Protein AF-A0A8J7YLG9-F1 (afdb_monomer_lite)

Organism: NCBI:txid2823368

Foldseek 3Di:
DPDKFKKWFFDDDDDDDDDDDDDDDPQWDDDCVRLVCVPVDPQEGEATEIWDQALPDPDDAQWDADPNGIHGYEYEYEPNHDPVSSVVCVVRVRTYDYDYHPGGDVVVVVVCCCPPRVTDDMDTPTAQDVQQVCQVVVNDFKDKDKAAPDDDDDPPDRDRHDYDDDDPPDDHFDWDWDDWDQDPNRIIITMIGTDDD

Structure (mmCIF, N/CA/C/O backbone):
data_AF-A0A8J7YLG9-F1
#
_entry.id   AF-A0A8J7YLG9-F1
#
loop_
_atom_site.group_PDB
_atom_site.id
_atom_site.type_symbol
_atom_site.label_atom_id
_atom_site.label_alt_id
_atom_site.label_comp_id
_atom_site.label_asym_id
_atom_site.label_entity_id
_atom_site.label_seq_id
_atom_site.pdbx_PDB_ins_code
_atom_site.Cartn_x
_atom_site.Cartn_y
_atom_site.Cartn_z
_atom_site.occupancy
_atom_site.B_iso_or_equiv
_atom_site.auth_seq_id
_atom_site.auth_comp_id
_atom_site.auth_asym_id
_atom_site.auth_atom_id
_atom_site.pdbx_PDB_model_num
ATOM 1 N N . LEU A 1 1 ? 4.213 -1.683 10.532 1.00 42.88 1 LEU A N 1
ATOM 2 C CA . LEU A 1 1 ? 4.642 -0.452 9.813 1.00 42.88 1 LEU A CA 1
ATOM 3 C C . LEU A 1 1 ? 4.832 0.682 10.820 1.00 42.88 1 LEU A C 1
ATOM 5 O O . LEU A 1 1 ? 4.008 0.831 11.714 1.00 42.88 1 LEU A O 1
ATOM 9 N N . THR A 1 2 ? 5.945 1.417 10.763 1.00 29.28 2 THR A N 1
ATOM 10 C CA . THR A 1 2 ? 6.292 2.475 11.741 1.00 29.28 2 THR A CA 1
ATOM 11 C C . THR A 1 2 ? 6.260 3.888 11.149 1.00 29.28 2 THR A C 1
ATOM 13 O O . THR A 1 2 ? 6.670 4.818 11.842 1.00 29.28 2 THR A O 1
ATOM 16 N N . GLY A 1 3 ? 5.757 4.056 9.923 1.00 34.12 3 GLY A N 1
ATOM 17 C CA . GLY A 1 3 ? 5.569 5.336 9.232 1.00 34.12 3 GLY A CA 1
ATOM 18 C C . GLY A 1 3 ? 4.197 5.419 8.554 1.00 34.12 3 GLY A C 1
ATOM 19 O O . GLY A 1 3 ? 3.504 4.408 8.457 1.00 34.12 3 GLY A O 1
ATOM 20 N N . SER A 1 4 ? 3.819 6.632 8.147 1.00 37.12 4 SER A N 1
ATOM 21 C CA . SER A 1 4 ? 2.582 6.953 7.429 1.00 37.12 4 SER A CA 1
ATOM 22 C C . SER A 1 4 ? 2.773 6.677 5.940 1.00 37.12 4 SER A C 1
ATOM 24 O O . SER A 1 4 ? 3.577 7.352 5.302 1.00 37.12 4 SER A O 1
ATOM 26 N N . GLU A 1 5 ? 2.084 5.678 5.389 1.00 48.56 5 GLU A N 1
ATOM 27 C CA . GLU A 1 5 ? 2.218 5.296 3.977 1.00 48.56 5 GLU A CA 1
ATOM 28 C C . GLU A 1 5 ? 0.848 5.207 3.289 1.00 48.56 5 GLU A C 1
ATOM 30 O O . GLU A 1 5 ? -0.152 4.801 3.890 1.00 48.56 5 GLU A O 1
ATOM 35 N N . THR A 1 6 ? 0.827 5.612 2.019 1.00 51.81 6 THR A N 1
ATOM 36 C CA . THR A 1 6 ? -0.378 5.946 1.250 1.00 51.81 6 THR A CA 1
ATOM 37 C C . THR A 1 6 ? -0.772 4.855 0.249 1.00 51.81 6 THR A C 1
ATOM 39 O O . THR A 1 6 ? 0.048 4.340 -0.514 1.00 51.81 6 THR A O 1
ATOM 42 N N . LEU A 1 7 ? -2.068 4.555 0.195 1.00 52.50 7 LEU A N 1
ATOM 43 C CA . LEU A 1 7 ? -2.746 3.751 -0.822 1.00 52.50 7 LEU A CA 1
ATOM 44 C C . LEU A 1 7 ? -3.801 4.622 -1.511 1.00 52.50 7 LEU A C 1
ATOM 46 O O . LEU A 1 7 ? -4.610 5.270 -0.856 1.00 52.50 7 LEU A O 1
ATOM 50 N N . MET A 1 8 ? -3.848 4.598 -2.837 1.00 51.69 8 MET A N 1
ATOM 51 C CA . MET A 1 8 ? -4.918 5.231 -3.608 1.00 51.69 8 MET A CA 1
ATOM 52 C C . MET A 1 8 ? -5.848 4.147 -4.134 1.00 51.69 8 MET A C 1
ATOM 54 O O . MET A 1 8 ? -5.406 3.228 -4.819 1.00 51.69 8 MET A O 1
ATOM 58 N N . ALA A 1 9 ? -7.138 4.231 -3.833 1.00 47.56 9 ALA A N 1
ATOM 59 C CA . ALA A 1 9 ? -8.109 3.221 -4.237 1.00 47.56 9 ALA A CA 1
ATOM 60 C C . ALA A 1 9 ? -9.136 3.792 -5.217 1.00 47.56 9 ALA A C 1
ATOM 62 O O . ALA A 1 9 ? -9.778 4.807 -4.944 1.00 47.56 9 ALA A O 1
ATOM 63 N N . GLY A 1 10 ? -9.300 3.117 -6.357 1.00 36.16 10 GLY A N 1
ATOM 64 C CA . GLY A 1 10 ? -10.249 3.481 -7.408 1.00 36.16 10 GLY A CA 1
ATOM 65 C C . GLY A 1 10 ? -11.283 2.379 -7.637 1.00 36.16 10 GLY A C 1
ATOM 66 O O . GLY A 1 10 ? -10.988 1.189 -7.522 1.00 36.16 10 GLY A O 1
ATOM 67 N N . SER A 1 11 ? -12.508 2.762 -7.995 1.00 32.16 11 SER A N 1
ATOM 68 C CA . SER A 1 11 ? -13.553 1.806 -8.370 1.00 32.16 11 SER A CA 1
ATOM 69 C C . SER A 1 11 ? -13.410 1.402 -9.841 1.00 32.16 11 SER A C 1
ATOM 71 O O . SER A 1 11 ? -13.605 2.211 -10.748 1.00 32.16 11 SER A O 1
ATOM 73 N N . ARG A 1 12 ? -13.088 0.131 -10.099 1.00 30.58 12 ARG A N 1
ATOM 74 C CA . ARG A 1 12 ? -13.442 -0.565 -11.347 1.00 30.58 12 ARG A CA 1
ATOM 75 C C . ARG A 1 12 ? -14.057 -1.908 -10.982 1.00 30.58 12 ARG A C 1
ATOM 77 O O . ARG A 1 12 ? -13.552 -2.597 -10.103 1.00 30.58 12 ARG A O 1
ATOM 84 N N . ARG A 1 13 ? -15.170 -2.270 -11.620 1.00 28.05 13 ARG A N 1
ATOM 85 C CA . ARG A 1 13 ? -15.805 -3.582 -11.437 1.00 28.05 13 ARG A CA 1
ATOM 86 C C . ARG A 1 13 ? -15.016 -4.635 -12.216 1.00 28.05 13 ARG A C 1
ATOM 88 O O . ARG A 1 13 ? -14.906 -4.531 -13.432 1.00 28.05 13 ARG A O 1
ATOM 95 N N . SER A 1 14 ? -14.508 -5.646 -11.523 1.00 26.62 14 SER A N 1
ATOM 96 C CA . SER A 1 14 ? -14.181 -6.960 -12.085 1.00 26.62 14 SER A CA 1
ATOM 97 C C . SER A 1 14 ? -14.269 -8.007 -10.973 1.00 26.62 14 SER A C 1
ATOM 99 O O . SER A 1 14 ? -14.189 -7.668 -9.795 1.00 26.62 14 SER A O 1
ATOM 101 N N . ALA A 1 15 ? -14.529 -9.253 -11.357 1.00 29.92 15 ALA A N 1
ATOM 102 C CA . ALA A 1 15 ? -14.989 -10.328 -10.489 1.00 29.92 15 ALA A CA 1
ATOM 103 C C . ALA A 1 15 ? -13.857 -11.092 -9.766 1.00 29.92 15 ALA A C 1
ATOM 105 O O . ALA A 1 15 ? -12.757 -11.209 -10.300 1.00 29.92 15 ALA A O 1
ATOM 106 N N . ILE A 1 16 ? -14.250 -11.756 -8.656 1.00 32.06 16 ILE A N 1
ATOM 107 C CA . ILE A 1 16 ? -13.560 -12.835 -7.896 1.00 32.06 16 ILE A CA 1
ATOM 108 C C . ILE A 1 16 ? -12.587 -12.279 -6.822 1.00 32.06 16 ILE A C 1
ATOM 110 O O . ILE A 1 16 ? -11.852 -11.349 -7.102 1.00 32.06 16 ILE A O 1
ATOM 114 N N . ARG A 1 17 ? -12.518 -12.717 -5.549 1.00 30.77 17 ARG A N 1
ATOM 115 C CA . ARG A 1 17 ? -12.689 -14.021 -4.861 1.00 30.77 17 ARG A CA 1
ATOM 116 C C . ARG A 1 17 ? -13.313 -13.782 -3.468 1.00 30.77 17 ARG A C 1
ATOM 118 O O . ARG A 1 17 ? -12.969 -12.811 -2.802 1.00 30.77 17 ARG A O 1
ATOM 125 N N . THR A 1 18 ? -14.203 -14.660 -3.009 1.00 29.48 18 THR A N 1
ATOM 126 C CA . THR A 1 18 ? -14.830 -14.567 -1.676 1.00 29.48 18 THR A CA 1
ATOM 127 C C . THR A 1 18 ? -13.814 -14.892 -0.577 1.00 29.48 18 THR A C 1
ATOM 129 O O . THR A 1 18 ? -13.242 -15.978 -0.583 1.00 29.48 18 THR A O 1
ATOM 132 N N . VAL A 1 19 ? -13.611 -13.969 0.368 1.00 41.31 19 VAL A N 1
ATOM 133 C CA . VAL A 1 19 ? -12.818 -14.190 1.591 1.00 41.31 19 VAL A CA 1
ATOM 134 C C . VAL A 1 19 ? -13.776 -14.425 2.761 1.00 41.31 19 VAL A C 1
ATOM 136 O O . VAL A 1 19 ? -14.769 -13.709 2.909 1.00 41.31 19 VAL A O 1
ATOM 139 N N . GLU A 1 20 ? -13.502 -15.454 3.564 1.00 34.25 20 GLU A N 1
ATOM 140 C CA . GLU A 1 20 ? -14.306 -15.833 4.728 1.00 34.25 20 GLU A CA 1
ATOM 141 C C . GLU A 1 20 ? -14.371 -14.719 5.787 1.00 34.25 20 GLU A C 1
ATOM 143 O O . GLU A 1 20 ? -13.412 -13.985 6.033 1.00 34.25 20 GLU A O 1
ATOM 148 N N . LYS A 1 21 ? -15.539 -14.591 6.430 1.00 34.00 21 LYS A N 1
ATOM 149 C CA . LYS A 1 21 ? -15.809 -13.601 7.481 1.00 34.00 21 LYS A CA 1
ATOM 150 C C . LYS A 1 21 ? -15.045 -13.958 8.756 1.00 34.00 21 LYS A C 1
ATOM 152 O O . LYS A 1 21 ? -15.479 -14.829 9.505 1.00 34.00 21 LYS A O 1
ATOM 157 N N . GLY A 1 22 ? -13.966 -13.241 9.046 1.00 40.97 22 GLY A N 1
ATOM 158 C CA . GLY A 1 22 ? -13.356 -13.274 10.374 1.00 40.97 22 GLY A CA 1
ATOM 159 C C . GLY A 1 22 ? -14.131 -12.449 11.428 1.00 40.97 22 GLY A C 1
ATOM 160 O O . GLY A 1 22 ? -15.130 -11.798 11.097 1.00 40.97 22 GLY A O 1
ATOM 161 N N . PRO A 1 23 ? -13.694 -12.476 12.709 1.00 37.34 23 PRO A N 1
ATOM 162 C CA . PRO A 1 23 ? -14.313 -11.760 13.830 1.00 37.34 23 PRO A CA 1
ATOM 163 C C . PRO A 1 23 ? -14.739 -10.312 13.538 1.00 37.34 23 PRO A C 1
ATOM 165 O O . PRO A 1 23 ? -13.995 -9.517 12.963 1.00 37.34 23 PRO A O 1
ATOM 168 N N . ARG A 1 24 ? -15.934 -9.933 14.008 1.00 40.66 24 ARG A N 1
ATOM 169 C CA . ARG A 1 24 ? -16.417 -8.544 13.980 1.00 40.66 24 ARG A CA 1
ATOM 170 C C . ARG A 1 24 ? -15.565 -7.674 14.911 1.00 40.66 24 ARG A C 1
ATOM 172 O O . ARG A 1 24 ? -15.634 -7.846 16.122 1.00 40.66 24 ARG A O 1
ATOM 179 N N . THR A 1 25 ? -14.842 -6.695 14.368 1.00 46.94 25 THR A N 1
ATOM 180 C CA . THR A 1 25 ? -14.257 -5.598 15.156 1.00 46.94 25 THR A CA 1
ATOM 181 C C . THR A 1 25 ? -15.208 -4.396 15.132 1.00 46.94 25 THR A C 1
ATOM 183 O O . THR A 1 25 ? -15.538 -3.856 14.077 1.00 46.94 25 THR A O 1
ATOM 186 N N . THR A 1 26 ? -15.714 -4.003 16.299 1.00 52.78 26 THR A N 1
ATOM 187 C CA . THR A 1 26 ? -16.771 -2.992 16.517 1.00 52.78 26 THR A CA 1
ATOM 188 C C . THR A 1 26 ? -16.264 -1.537 16.506 1.00 52.78 26 THR A C 1
ATOM 190 O O . THR A 1 26 ? -16.885 -0.661 17.100 1.00 52.78 26 THR A O 1
ATOM 193 N N . GLY A 1 27 ? -15.137 -1.260 15.837 1.00 81.38 27 GLY A N 1
ATOM 194 C CA . GLY A 1 27 ? -14.434 0.029 15.918 1.00 81.38 27 GLY A CA 1
ATOM 195 C C . GLY A 1 27 ? -14.572 0.975 14.719 1.00 81.38 27 GLY A C 1
ATOM 196 O O . GLY A 1 27 ? -14.283 2.158 14.878 1.00 81.38 27 GLY A O 1
ATOM 197 N N . ASP A 1 28 ? -14.990 0.482 13.549 1.00 93.62 28 ASP A N 1
ATOM 198 C CA . ASP A 1 28 ? -14.998 1.255 12.294 1.00 93.62 28 ASP A CA 1
ATOM 199 C C . ASP A 1 28 ? -15.889 2.505 12.372 1.00 93.62 28 ASP A C 1
ATOM 201 O O . ASP A 1 28 ? -16.915 2.518 13.057 1.00 93.62 28 ASP A O 1
ATOM 205 N N . PHE A 1 29 ? -15.532 3.536 11.612 1.00 94.31 29 PHE A N 1
ATOM 206 C CA . PHE A 1 29 ? -16.344 4.735 11.439 1.00 94.31 29 PHE A CA 1
ATOM 207 C C . PHE A 1 29 ? -16.410 5.097 9.959 1.00 94.31 29 PHE A C 1
ATOM 209 O O . PHE A 1 29 ? -15.397 5.387 9.331 1.00 94.31 29 PHE A O 1
ATOM 216 N N . LEU A 1 30 ? -17.613 5.055 9.402 1.00 91.56 30 LEU A N 1
ATOM 217 C CA . LEU A 1 30 ? -17.892 5.303 7.994 1.00 91.56 30 LEU A CA 1
ATOM 218 C C . LEU A 1 30 ? -19.110 6.229 7.936 1.00 91.56 30 LEU A C 1
ATOM 220 O O . LEU A 1 30 ? -20.223 5.736 8.094 1.00 91.56 30 LEU A O 1
ATOM 224 N N . PRO A 1 31 ? -18.922 7.552 7.822 1.00 86.50 31 PRO A N 1
ATOM 225 C CA . PRO A 1 31 ? -20.030 8.487 7.819 1.00 86.50 31 PRO A CA 1
ATOM 226 C C . PRO A 1 31 ? -20.739 8.473 6.455 1.00 86.50 31 PRO A C 1
ATOM 228 O O . PRO A 1 31 ? -20.088 8.543 5.409 1.00 86.50 31 PRO A O 1
ATOM 231 N N . ASP A 1 32 ? -22.070 8.361 6.481 1.00 81.50 32 ASP A N 1
ATOM 232 C CA . ASP A 1 32 ? -22.912 8.117 5.298 1.00 81.50 32 ASP A CA 1
ATOM 233 C C . ASP A 1 32 ? -22.822 9.230 4.240 1.00 81.50 32 ASP A C 1
ATOM 235 O O . ASP A 1 32 ? -22.945 8.959 3.048 1.00 81.50 32 ASP A O 1
ATOM 239 N N . ASP A 1 33 ? -22.550 10.474 4.647 1.00 73.69 33 ASP A N 1
ATOM 240 C CA . ASP A 1 33 ? -22.347 11.610 3.735 1.00 73.69 33 ASP A CA 1
ATOM 241 C C . ASP A 1 33 ? -21.088 11.455 2.864 1.00 73.69 33 ASP A C 1
ATOM 243 O O . ASP A 1 33 ? -21.026 12.007 1.766 1.00 73.69 33 ASP A O 1
ATOM 247 N N . VAL A 1 34 ? -20.101 10.683 3.329 1.00 70.62 34 VAL A N 1
ATOM 248 C CA . VAL A 1 34 ? -18.847 10.410 2.607 1.00 70.62 34 VAL A CA 1
ATOM 249 C C . VAL A 1 34 ? -18.909 9.068 1.878 1.00 70.62 34 VAL A C 1
ATOM 251 O O . VAL A 1 34 ? -18.421 8.951 0.756 1.00 70.62 34 VAL A O 1
ATOM 254 N N . THR A 1 35 ? -19.505 8.041 2.489 1.00 69.62 35 THR A N 1
ATOM 255 C CA . THR A 1 35 ? -19.569 6.685 1.910 1.00 69.62 35 THR A CA 1
ATOM 256 C C . THR A 1 35 ? -20.754 6.466 0.972 1.00 69.62 35 THR A C 1
ATOM 258 O O . THR A 1 35 ? -20.677 5.594 0.108 1.00 69.62 35 THR A O 1
ATOM 261 N N . GLY A 1 36 ? -21.827 7.248 1.103 1.00 58.88 36 GLY A N 1
ATOM 262 C CA . GLY A 1 36 ? -22.994 7.223 0.218 1.00 58.88 36 GLY A CA 1
ATOM 263 C C . GLY A 1 36 ? -22.818 8.041 -1.064 1.00 58.88 36 GLY A C 1
ATOM 264 O O . GLY A 1 36 ? -23.460 7.745 -2.063 1.00 58.88 36 GLY A O 1
ATOM 265 N N . ALA A 1 37 ? -21.885 9.001 -1.089 1.00 54.16 37 ALA A N 1
ATOM 266 C CA . ALA A 1 37 ? -21.581 9.836 -2.261 1.00 54.16 37 ALA A CA 1
ATOM 267 C C . ALA A 1 37 ? -20.807 9.096 -3.377 1.00 54.16 37 ALA A C 1
ATOM 269 O O . ALA A 1 37 ? -20.400 9.694 -4.381 1.00 54.16 37 ALA A O 1
ATOM 270 N N . VAL A 1 38 ? -20.594 7.789 -3.197 1.00 50.97 38 VAL A N 1
ATOM 271 C CA . VAL A 1 38 ? -19.782 6.921 -4.044 1.00 50.97 38 VAL A CA 1
ATOM 272 C C . VAL A 1 38 ? -20.519 6.632 -5.363 1.00 50.97 38 VAL A C 1
ATOM 274 O O . VAL A 1 38 ? -21.1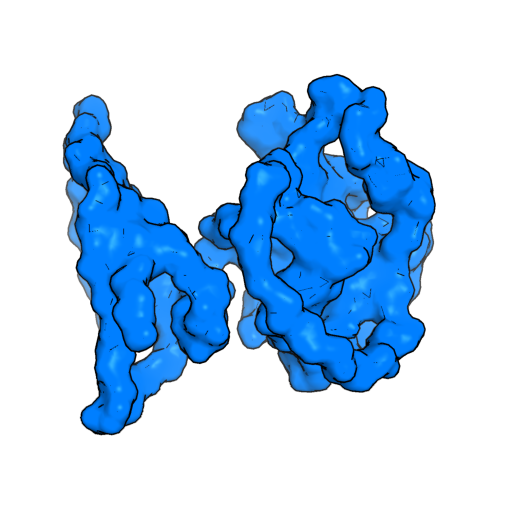18 5.577 -5.550 1.00 50.97 38 VAL A O 1
ATOM 277 N N . GLY A 1 39 ? -20.471 7.582 -6.297 1.00 48.03 39 GLY A N 1
ATOM 278 C CA . GLY A 1 39 ? -20.937 7.440 -7.682 1.00 48.03 39 GLY A CA 1
ATOM 279 C C . GLY A 1 39 ? -21.787 8.603 -8.187 1.00 48.03 39 GLY A C 1
ATOM 280 O O . GLY A 1 39 ? -22.115 8.625 -9.370 1.00 48.03 39 GLY A O 1
ATOM 281 N N . GLU A 1 40 ? -22.125 9.563 -7.321 1.00 44.50 40 GLU A N 1
ATOM 282 C CA . GLU A 1 40 ? -23.063 10.654 -7.635 1.00 44.50 40 GLU A CA 1
ATOM 283 C C . GLU A 1 40 ? -22.378 12.007 -7.901 1.00 44.50 40 GLU A C 1
ATOM 285 O O . GLU A 1 40 ? -22.962 12.879 -8.544 1.00 44.50 40 GLU A O 1
ATOM 290 N N . ARG A 1 41 ? -21.126 12.192 -7.459 1.00 45.81 41 ARG A N 1
ATOM 291 C CA . ARG A 1 41 ? -20.348 13.423 -7.677 1.00 45.81 41 ARG A CA 1
ATOM 292 C C . ARG A 1 41 ? -19.385 13.295 -8.866 1.00 45.81 41 ARG A C 1
ATOM 294 O O . ARG A 1 41 ? -18.616 12.344 -8.958 1.00 45.81 41 ARG A O 1
ATOM 301 N N . VAL A 1 42 ? -19.438 14.256 -9.791 1.00 44.66 42 VAL A N 1
ATOM 302 C CA . VAL A 1 42 ? -18.727 14.245 -11.093 1.00 44.66 42 VAL A CA 1
ATOM 303 C C . VAL A 1 42 ? -17.208 14.476 -10.949 1.00 44.66 42 VAL A C 1
ATOM 305 O O . VAL A 1 42 ? -16.426 14.101 -11.822 1.00 44.66 42 VAL A O 1
ATOM 308 N N . ASP A 1 43 ? -16.781 15.052 -9.830 1.00 51.66 43 ASP A N 1
ATOM 309 C CA . ASP A 1 43 ? -15.403 15.377 -9.436 1.00 51.66 43 ASP A CA 1
ATOM 310 C C . ASP A 1 43 ? -14.751 14.325 -8.514 1.00 51.66 43 ASP A C 1
ATOM 312 O O . ASP A 1 43 ? -13.554 14.391 -8.218 1.00 51.66 43 ASP A O 1
ATOM 316 N N . TRP A 1 44 ? -15.522 13.317 -8.103 1.00 54.75 44 TRP A N 1
ATOM 317 C CA . TRP A 1 44 ? -15.149 12.310 -7.117 1.00 54.75 44 TRP A CA 1
ATOM 318 C C . TRP A 1 44 ? -14.415 11.127 -7.766 1.00 54.75 44 TRP A C 1
ATOM 320 O O . TRP A 1 44 ? -14.963 10.422 -8.618 1.00 54.75 44 TRP A O 1
ATOM 330 N N . LYS A 1 45 ? -13.146 10.900 -7.386 1.00 62.84 45 LYS A N 1
ATOM 331 C CA . LYS A 1 45 ? -12.304 9.872 -8.030 1.00 62.84 45 LYS A CA 1
ATOM 332 C C . LYS A 1 45 ? -12.048 8.609 -7.207 1.00 62.84 45 LYS A C 1
ATOM 334 O O . LYS A 1 45 ? -11.713 7.581 -7.802 1.00 62.84 45 LYS A O 1
ATOM 339 N N . GLY A 1 46 ? -12.189 8.665 -5.883 1.00 77.38 46 GLY A N 1
ATOM 340 C CA . GLY A 1 46 ? -11.963 7.510 -5.015 1.00 77.38 46 GLY A CA 1
ATOM 341 C C . GLY A 1 46 ? -11.450 7.865 -3.623 1.00 77.38 46 GLY A C 1
ATOM 342 O O . GLY A 1 46 ? -11.715 8.945 -3.095 1.00 77.38 46 GLY A O 1
ATOM 343 N N . TRP A 1 47 ? -10.712 6.928 -3.034 1.00 87.56 47 TRP A N 1
ATOM 344 C CA . TRP A 1 47 ? -10.228 7.013 -1.658 1.00 87.56 47 TRP A CA 1
ATOM 345 C C . TRP A 1 47 ? -8.716 7.198 -1.613 1.00 87.56 47 TRP A C 1
ATOM 347 O O . TRP A 1 47 ? -7.984 6.502 -2.320 1.00 87.56 47 TRP A O 1
ATOM 357 N N . HIS A 1 48 ? -8.258 8.082 -0.735 1.00 90.75 48 HIS A N 1
ATOM 358 C CA . HIS A 1 48 ? -6.879 8.127 -0.271 1.00 90.75 48 HIS A CA 1
ATOM 359 C C . HIS A 1 48 ? -6.807 7.361 1.055 1.00 90.75 48 HIS A C 1
ATOM 361 O O . HIS A 1 48 ? -7.066 7.903 2.128 1.00 90.75 48 HIS A O 1
ATOM 367 N N . ALA A 1 49 ? -6.538 6.060 0.970 1.00 92.50 49 ALA A N 1
ATOM 368 C CA . ALA A 1 49 ? -6.438 5.195 2.133 1.00 92.50 49 ALA A CA 1
ATOM 369 C C . ALA A 1 49 ? -5.035 5.285 2.747 1.00 92.50 49 ALA A C 1
ATOM 371 O O . ALA A 1 49 ? -4.042 5.061 2.060 1.00 92.50 49 ALA A O 1
ATOM 372 N N . VAL A 1 50 ? -4.928 5.569 4.041 1.00 93.88 50 VAL A N 1
ATOM 373 C CA . VAL A 1 50 ? -3.630 5.735 4.707 1.00 93.88 50 VAL A CA 1
ATOM 374 C C . VAL A 1 50 ? -3.499 4.799 5.891 1.00 93.88 50 VAL A C 1
ATOM 376 O O . VAL A 1 50 ? -4.371 4.750 6.756 1.00 93.88 50 VAL A O 1
ATOM 379 N N . VAL A 1 51 ? -2.396 4.053 5.935 1.00 95.25 51 VAL A N 1
ATOM 380 C CA . VAL A 1 51 ? -2.105 3.119 7.025 1.00 95.25 51 VAL A CA 1
ATOM 381 C C . VAL A 1 51 ? -1.478 3.881 8.189 1.00 95.25 51 VAL A C 1
ATOM 383 O O . VAL A 1 51 ? -0.331 4.312 8.102 1.00 95.25 51 VAL A O 1
ATOM 386 N N . ASP A 1 52 ? -2.214 4.025 9.293 1.00 94.94 52 ASP A N 1
ATOM 387 C CA . ASP A 1 52 ? -1.759 4.765 10.475 1.00 94.94 52 ASP A CA 1
ATOM 388 C C . ASP A 1 52 ? -2.146 4.051 11.776 1.00 94.94 52 ASP A C 1
ATOM 390 O O . ASP A 1 52 ? -3.030 4.459 12.528 1.00 94.94 52 ASP A O 1
ATOM 394 N N . SER A 1 53 ? -1.436 2.961 12.076 1.00 94.19 53 SER A N 1
ATOM 395 C CA . SER A 1 53 ? -1.668 2.187 13.304 1.00 94.19 53 SER A CA 1
ATOM 396 C C . SER A 1 53 ? -1.420 2.991 14.586 1.00 94.19 53 SER A C 1
ATOM 398 O O . SER A 1 53 ? -1.925 2.619 15.642 1.00 94.19 53 SER A O 1
ATOM 400 N N . LYS A 1 54 ? -0.620 4.064 14.518 1.00 93.94 54 LYS A N 1
ATOM 401 C CA . LYS A 1 54 ? -0.166 4.830 15.690 1.00 93.94 54 LYS A CA 1
ATOM 402 C C . LYS A 1 54 ? -0.868 6.182 15.843 1.00 93.94 54 LYS A C 1
ATOM 404 O O . LYS A 1 54 ? -0.584 6.872 16.817 1.00 93.94 54 LYS A O 1
ATOM 409 N N . GLY A 1 55 ? -1.760 6.543 14.922 1.00 93.25 55 GLY A N 1
ATOM 410 C CA . GLY A 1 55 ? -2.524 7.788 14.954 1.00 93.25 55 GLY A CA 1
ATOM 411 C C . GLY A 1 55 ? -1.649 9.037 14.923 1.00 93.25 55 GLY A C 1
ATOM 412 O O . GLY A 1 55 ? -1.776 9.910 15.781 1.00 93.25 55 GLY A O 1
ATOM 413 N N . ARG A 1 56 ? -0.695 9.086 13.993 1.00 91.94 56 ARG A N 1
ATOM 414 C CA . ARG A 1 56 ? 0.323 10.142 13.910 1.00 91.94 56 ARG A CA 1
ATOM 415 C C . ARG A 1 56 ? -0.013 11.247 12.925 1.00 91.94 56 ARG A C 1
ATOM 417 O O . ARG A 1 56 ? 0.592 12.309 13.020 1.00 91.94 56 ARG A O 1
ATOM 424 N N . ILE A 1 57 ? -0.909 11.005 11.973 1.00 90.06 57 ILE A N 1
ATOM 425 C CA . ILE A 1 57 ? -1.178 11.965 10.900 1.00 90.06 57 ILE A CA 1
ATOM 426 C C . ILE A 1 57 ? -2.164 13.026 11.392 1.00 90.06 57 ILE A C 1
ATOM 428 O O . ILE A 1 57 ? -3.313 12.682 11.687 1.00 90.06 57 ILE A O 1
ATOM 432 N N . PRO A 1 58 ? -1.763 14.307 11.472 1.00 87.69 58 PRO A N 1
ATOM 433 C CA . PRO A 1 58 ? -2.641 15.377 11.917 1.00 87.69 58 PRO A CA 1
ATOM 434 C C . PRO A 1 58 ? -3.556 15.805 10.766 1.00 87.69 58 PRO A C 1
ATOM 436 O O . PRO A 1 58 ? -3.245 16.715 10.009 1.00 87.69 58 PRO A O 1
ATOM 439 N N . TRP A 1 59 ? -4.691 15.130 10.605 1.00 88.19 59 TRP A N 1
ATOM 440 C CA . TRP A 1 59 ? -5.611 15.446 9.516 1.00 88.19 59 TRP A CA 1
ATOM 441 C C . TRP A 1 59 ? -6.279 16.815 9.680 1.00 88.19 59 TRP A C 1
ATOM 443 O O . TRP A 1 59 ? -6.901 17.117 10.709 1.00 88.19 59 TRP A O 1
ATOM 453 N N . GLU A 1 60 ? -6.218 17.624 8.626 1.00 81.25 60 GLU A N 1
ATOM 454 C CA . GLU A 1 60 ? -6.796 18.971 8.597 1.00 81.25 60 GLU A CA 1
ATOM 455 C C . GLU A 1 60 ? -8.049 19.055 7.723 1.00 81.25 60 GLU A C 1
ATOM 457 O O . GLU A 1 60 ? -9.012 19.717 8.113 1.00 81.25 60 GLU A O 1
ATOM 462 N N . THR A 1 61 ? -8.075 18.335 6.599 1.00 80.25 61 THR A N 1
ATOM 463 C CA . THR A 1 61 ? -9.146 18.398 5.598 1.00 80.25 61 THR A CA 1
ATOM 464 C C . THR A 1 61 ? -9.852 17.049 5.420 1.00 80.25 61 THR A C 1
ATOM 466 O O . THR A 1 61 ? -9.316 15.988 5.737 1.00 80.25 61 THR A O 1
ATOM 469 N N . ARG A 1 62 ? -11.093 17.091 4.915 1.00 82.19 62 ARG A N 1
ATOM 470 C CA . ARG A 1 62 ? -11.889 15.903 4.526 1.00 82.19 62 ARG A CA 1
ATOM 471 C C . ARG A 1 62 ? -11.762 15.567 3.038 1.00 82.19 62 ARG A C 1
ATOM 473 O O . ARG A 1 62 ? -12.397 14.634 2.554 1.00 82.19 62 ARG A O 1
ATOM 480 N N . GLU A 1 63 ? -10.974 16.351 2.320 1.00 83.56 63 GLU A N 1
ATOM 481 C CA . GLU A 1 63 ? -10.744 16.238 0.892 1.00 83.56 63 GLU A CA 1
ATOM 482 C C . GLU A 1 63 ? -9.326 16.716 0.596 1.00 83.56 63 GLU A C 1
ATOM 484 O O . GLU A 1 63 ? -8.863 17.718 1.150 1.00 83.56 63 GLU A O 1
ATOM 489 N N . GLU A 1 64 ? -8.640 15.983 -0.266 1.00 82.69 64 GLU A N 1
ATOM 490 C CA . GLU A 1 64 ? -7.304 16.311 -0.739 1.00 82.69 64 GLU A CA 1
ATOM 491 C C . GLU A 1 64 ? -7.295 16.300 -2.262 1.00 82.69 64 GLU A C 1
ATOM 493 O O . GLU A 1 64 ? -7.932 15.459 -2.901 1.00 82.69 64 GLU A O 1
ATOM 498 N N . THR A 1 65 ? -6.564 17.239 -2.859 1.00 83.81 65 THR A N 1
ATOM 499 C CA . THR A 1 65 ? -6.433 17.318 -4.313 1.00 83.81 65 THR A CA 1
ATOM 500 C C . THR A 1 65 ? -5.080 16.777 -4.749 1.00 83.81 65 THR A C 1
ATOM 502 O O . THR A 1 65 ? -4.046 17.383 -4.482 1.00 83.81 65 THR A O 1
ATOM 505 N N . PHE A 1 66 ? -5.094 15.670 -5.491 1.00 79.31 66 PHE A N 1
ATOM 506 C CA . PHE A 1 66 ? -3.908 15.085 -6.119 1.00 79.31 66 PHE A CA 1
ATOM 507 C C . PHE A 1 66 ? -4.121 14.990 -7.628 1.00 79.31 66 PHE A C 1
ATOM 509 O O . PHE A 1 66 ? -5.171 14.536 -8.090 1.00 79.31 66 PHE A O 1
ATOM 516 N N . TRP A 1 67 ? -3.126 15.424 -8.408 1.00 80.19 67 TRP A N 1
ATOM 517 C CA . TRP A 1 67 ? -3.176 15.450 -9.881 1.00 80.19 67 TRP A CA 1
ATOM 518 C C . TRP A 1 67 ? -4.446 16.126 -10.434 1.00 80.19 67 TRP A C 1
ATOM 520 O O . TRP A 1 67 ? -5.061 15.641 -11.385 1.00 80.19 67 TRP A O 1
ATOM 530 N N . GLY A 1 68 ? -4.866 17.221 -9.790 1.00 81.25 68 GLY A N 1
ATOM 531 C CA . GLY A 1 68 ? -6.053 17.993 -10.167 1.00 81.25 68 GLY A CA 1
ATOM 532 C C . GLY A 1 68 ? -7.386 17.290 -9.898 1.00 81.25 68 GLY A C 1
ATOM 533 O O . GLY A 1 68 ? -8.371 17.603 -10.562 1.00 81.25 68 GLY A O 1
ATOM 534 N N . LYS A 1 69 ? -7.424 16.303 -8.993 1.00 79.25 69 LYS A N 1
ATOM 535 C CA . LYS A 1 69 ? -8.636 15.536 -8.664 1.00 79.25 69 LYS A CA 1
ATOM 536 C C . LYS A 1 69 ? -8.815 15.404 -7.161 1.00 79.25 69 LYS A C 1
ATOM 538 O O . LYS A 1 69 ? -7.824 15.231 -6.456 1.00 79.25 69 LYS A O 1
ATOM 543 N N . ALA A 1 70 ? -10.066 15.447 -6.715 1.00 83.25 70 ALA A N 1
ATOM 544 C CA . ALA A 1 70 ? -10.448 15.313 -5.317 1.00 83.25 70 ALA A CA 1
ATOM 545 C C . ALA A 1 70 ? -10.445 13.844 -4.860 1.00 83.25 70 ALA A C 1
ATOM 547 O O . ALA A 1 70 ? -10.929 12.945 -5.562 1.00 83.25 70 ALA A O 1
ATOM 548 N N . TRP A 1 71 ? -9.909 13.616 -3.664 1.00 85.56 71 TRP A N 1
ATOM 549 C CA . TRP A 1 71 ? -9.832 12.325 -2.986 1.00 85.56 71 TRP A CA 1
ATOM 550 C C . TRP A 1 71 ? -10.265 12.476 -1.534 1.00 85.56 71 TRP A C 1
ATOM 552 O O . TRP A 1 71 ? -9.899 13.448 -0.874 1.00 85.56 71 TRP A O 1
ATOM 562 N N . HIS A 1 72 ? -11.002 11.493 -1.018 1.00 87.50 72 HIS A N 1
ATOM 563 C CA . HIS A 1 72 ? -11.367 11.470 0.396 1.00 87.50 72 HIS A CA 1
ATOM 564 C C . HIS A 1 72 ? -10.360 10.657 1.210 1.00 87.50 72 HIS A C 1
ATOM 566 O O . HIS A 1 72 ? -10.133 9.484 0.882 1.00 87.50 72 HIS A O 1
ATOM 572 N N . PRO A 1 73 ? -9.800 11.232 2.285 1.00 90.81 73 PRO A N 1
ATOM 573 C CA . PRO A 1 73 ? -9.020 10.488 3.257 1.00 90.81 73 PRO A CA 1
ATOM 574 C C . PRO A 1 73 ? -9.816 9.332 3.863 1.00 90.81 73 PRO A C 1
ATOM 576 O O . PRO A 1 73 ? -10.980 9.491 4.231 1.00 90.81 73 PRO A O 1
ATOM 579 N N . LEU A 1 74 ? -9.168 8.183 4.012 1.00 93.81 74 LEU A N 1
ATOM 580 C CA . LEU A 1 74 ? -9.672 7.021 4.734 1.00 93.81 74 LEU A CA 1
ATOM 581 C C . LEU A 1 74 ? -8.540 6.438 5.574 1.00 93.81 74 LEU A C 1
ATOM 583 O O . LEU A 1 74 ? -7.542 5.967 5.038 1.00 93.81 74 LEU A O 1
ATOM 587 N N . VAL A 1 75 ? -8.683 6.424 6.894 1.00 96.00 75 VAL A N 1
ATOM 588 C CA . VAL A 1 75 ? -7.611 5.912 7.758 1.00 96.00 75 VAL A CA 1
ATOM 589 C C . VAL A 1 75 ? -7.774 4.410 7.979 1.00 96.00 75 VAL A C 1
ATOM 591 O O . VAL A 1 75 ? -8.824 3.930 8.397 1.00 96.00 75 VAL A O 1
ATOM 594 N N . LEU A 1 76 ? -6.719 3.642 7.732 1.00 96.69 76 LEU A N 1
ATOM 595 C CA . LEU A 1 76 ? -6.604 2.257 8.172 1.00 96.69 76 LEU A CA 1
ATOM 596 C C . LEU A 1 76 ? -5.882 2.265 9.522 1.00 96.69 76 LEU A C 1
ATOM 598 O O . LEU A 1 76 ? -4.683 2.534 9.600 1.00 96.69 76 LEU A O 1
ATOM 602 N N . ALA A 1 77 ? -6.636 2.008 10.584 1.00 96.69 77 ALA A N 1
ATOM 603 C CA . ALA A 1 77 ? -6.201 2.006 11.975 1.00 96.69 77 ALA A CA 1
ATOM 604 C C . ALA A 1 77 ? -6.108 0.573 12.526 1.00 96.69 77 ALA A C 1
ATOM 606 O O . ALA A 1 77 ? -6.659 -0.372 11.954 1.00 96.69 77 ALA A O 1
ATOM 607 N N . SER A 1 78 ? -5.423 0.409 13.655 1.00 96.12 78 SER A N 1
ATOM 608 C CA . SER A 1 78 ? -5.388 -0.841 14.419 1.00 96.12 78 SER A CA 1
ATOM 609 C C . SER A 1 78 ? -6.210 -0.734 15.698 1.00 96.12 78 SER A C 1
ATOM 611 O O . SER A 1 78 ? -6.584 0.361 16.119 1.00 96.12 78 SER A O 1
ATOM 613 N N . ASN A 1 79 ? -6.492 -1.869 16.342 1.00 94.81 79 ASN A N 1
ATOM 614 C CA . ASN A 1 79 ? -7.163 -1.872 17.650 1.00 94.81 79 ASN A CA 1
ATOM 615 C C . ASN A 1 79 ? -6.365 -1.118 18.733 1.00 94.81 79 ASN A C 1
ATOM 617 O O . ASN A 1 79 ? -6.937 -0.710 19.739 1.00 94.81 79 ASN A O 1
ATOM 621 N N . ASP A 1 80 ? -5.070 -0.905 18.503 1.00 94.12 80 ASP A N 1
ATOM 622 C CA . ASP A 1 80 ? -4.151 -0.231 19.419 1.00 94.12 80 ASP A CA 1
ATOM 623 C C . ASP A 1 80 ? -3.958 1.253 19.050 1.00 94.12 80 ASP A C 1
ATOM 625 O O . ASP A 1 80 ? -3.206 1.972 19.712 1.00 94.12 80 ASP A O 1
ATOM 629 N N . THR A 1 81 ? -4.614 1.736 17.987 1.00 95.56 81 THR A N 1
ATOM 630 C CA . THR A 1 81 ? -4.590 3.155 17.625 1.00 95.56 81 THR A CA 1
ATOM 631 C C . THR A 1 81 ? -5.189 3.992 18.762 1.00 95.56 81 THR A C 1
ATOM 633 O O . THR A 1 81 ? -6.271 3.658 19.253 1.00 95.56 81 THR A O 1
ATOM 636 N N . PRO A 1 82 ? -4.535 5.094 19.190 1.00 95.56 82 PRO A N 1
ATOM 637 C CA . PRO A 1 82 ? -4.997 5.879 20.330 1.00 95.56 82 PRO A CA 1
ATOM 638 C C . PRO A 1 82 ? -6.460 6.320 20.196 1.00 95.56 82 PRO A C 1
ATOM 640 O O . PRO A 1 82 ? -6.856 6.936 19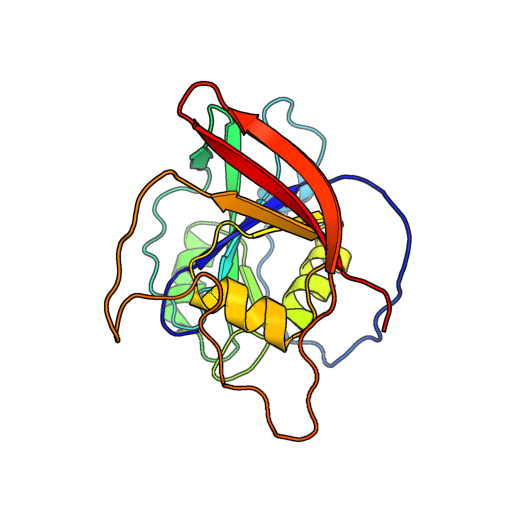.207 1.00 95.56 82 PRO A O 1
ATOM 643 N N . SER A 1 83 ? -7.271 6.067 21.223 1.00 93.69 83 SER A N 1
ATOM 644 C CA . SER A 1 83 ? -8.703 6.397 21.202 1.00 93.69 83 SER A CA 1
ATOM 645 C C . SER A 1 83 ? -8.969 7.897 21.017 1.00 93.69 83 SER A C 1
ATOM 647 O O . SER A 1 83 ? -9.896 8.267 20.300 1.00 93.69 83 SER A O 1
ATOM 649 N N . GLY A 1 84 ? -8.125 8.766 21.588 1.00 93.94 84 GLY A N 1
ATOM 650 C CA . GLY A 1 84 ? -8.193 10.220 21.386 1.00 93.94 84 GLY A CA 1
ATOM 651 C C . GLY A 1 84 ? -7.944 10.647 19.932 1.00 93.94 84 GLY A C 1
ATOM 652 O O . GLY A 1 84 ? -8.572 11.588 19.442 1.00 93.94 84 GLY A O 1
ATOM 653 N N . TYR A 1 85 ? -7.101 9.906 19.208 1.00 95.38 85 TYR A N 1
ATOM 654 C CA . TYR A 1 85 ? -6.901 10.111 17.776 1.00 95.38 85 TYR A CA 1
ATOM 655 C C . TYR A 1 85 ? -8.151 9.707 16.984 1.00 95.38 85 TYR A C 1
ATOM 657 O O . TYR A 1 85 ? -8.667 10.500 16.199 1.00 95.38 85 TYR A O 1
ATOM 665 N N . LEU A 1 86 ? -8.712 8.522 17.255 1.00 95.25 86 LEU A N 1
ATOM 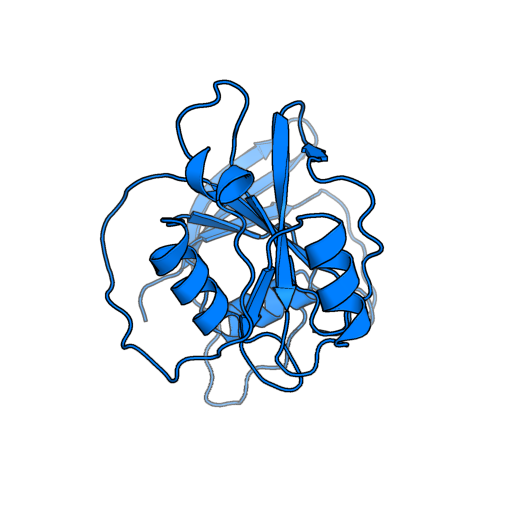666 C CA . LEU A 1 86 ? -9.954 8.071 16.612 1.00 95.25 86 LEU A CA 1
ATOM 667 C C . LEU A 1 86 ? -11.133 9.016 16.899 1.00 95.25 86 LEU A C 1
ATOM 669 O O . LEU A 1 86 ? -11.940 9.286 16.011 1.00 95.25 86 LEU A O 1
ATOM 673 N N . ALA A 1 87 ? -11.220 9.567 18.112 1.00 94.25 87 ALA A N 1
ATOM 674 C CA . ALA A 1 87 ? -12.214 10.581 18.459 1.00 94.25 87 ALA A CA 1
ATOM 675 C C . ALA A 1 87 ? -12.043 11.859 17.621 1.00 94.25 87 ALA A C 1
ATOM 677 O O . ALA A 1 87 ? -13.030 12.390 17.113 1.00 94.25 87 ALA A O 1
ATOM 678 N N . THR A 1 88 ? -10.802 12.308 17.414 1.00 93.19 88 THR A N 1
ATOM 679 C CA . THR A 1 88 ? -10.489 13.446 16.533 1.00 93.19 88 THR A CA 1
ATOM 680 C C . THR A 1 88 ? -10.922 13.176 15.089 1.00 93.19 88 THR A C 1
ATOM 682 O O . THR A 1 88 ? -11.544 14.040 14.470 1.00 93.19 88 THR A O 1
ATOM 685 N N . LEU A 1 89 ? -10.668 11.971 14.561 1.00 94.19 89 LEU A N 1
ATOM 686 C CA . LEU A 1 89 ? -11.140 11.581 13.225 1.00 94.19 89 LEU A CA 1
ATOM 687 C C . LEU A 1 89 ? -12.669 11.624 13.125 1.00 94.19 89 LEU A C 1
ATOM 689 O O . LEU A 1 89 ? -13.196 12.168 12.157 1.00 94.19 89 LEU A O 1
ATOM 693 N N . ARG A 1 90 ? -13.385 11.120 14.143 1.00 92.94 90 ARG A N 1
ATOM 694 C CA . ARG A 1 90 ? -14.858 11.185 14.195 1.00 92.94 90 ARG A CA 1
ATOM 695 C C . ARG A 1 90 ? -15.368 12.621 14.203 1.00 92.94 90 ARG A C 1
ATOM 697 O O . ARG A 1 90 ? -16.267 12.938 13.435 1.00 92.94 90 ARG A O 1
ATOM 704 N N . GLN A 1 91 ? -14.785 13.491 15.028 1.00 92.06 91 GLN A N 1
ATOM 705 C CA . GLN A 1 91 ? -15.160 14.911 15.090 1.00 92.06 91 GLN A CA 1
ATOM 706 C C . GLN A 1 91 ? -14.950 15.619 13.748 1.00 92.06 91 GLN A C 1
ATOM 708 O O . GLN A 1 91 ? -15.772 16.433 13.337 1.00 92.06 91 GLN A O 1
ATOM 713 N N . LYS A 1 92 ? -13.866 15.276 13.048 1.00 91.06 92 LYS A N 1
ATOM 714 C CA . LYS A 1 92 ? -13.556 15.785 11.706 1.00 91.06 92 LYS A CA 1
ATOM 715 C C . LYS A 1 92 ? -14.295 15.043 10.597 1.00 91.06 9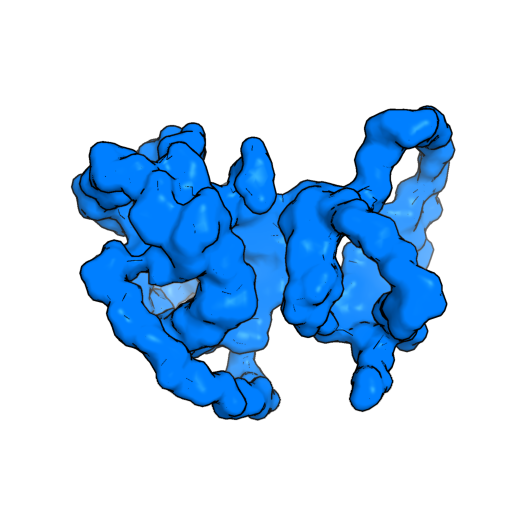2 LYS A C 1
ATOM 717 O O . LYS A 1 92 ? -14.121 15.391 9.436 1.00 91.06 92 LYS A O 1
ATOM 722 N N . MET A 1 93 ? -15.109 14.043 10.937 1.00 90.62 93 MET A N 1
ATOM 723 C CA . MET A 1 93 ? -15.863 13.226 9.993 1.00 90.62 93 MET A CA 1
ATOM 724 C C . MET A 1 93 ? -14.972 12.589 8.906 1.00 90.62 93 MET A C 1
ATOM 726 O O . MET A 1 93 ? -15.334 12.522 7.727 1.00 90.62 93 MET A O 1
ATOM 730 N N . ILE A 1 94 ? -13.786 12.140 9.321 1.00 92.62 94 ILE A N 1
ATOM 731 C CA . ILE A 1 94 ? -12.837 11.393 8.495 1.00 92.62 94 ILE A CA 1
ATOM 732 C C . ILE A 1 94 ? -13.084 9.902 8.734 1.00 92.62 94 ILE A C 1
ATOM 734 O O . ILE A 1 94 ? -12.989 9.453 9.883 1.00 92.62 94 ILE A O 1
ATOM 738 N N . PRO A 1 95 ? -13.422 9.124 7.691 1.00 93.81 95 PRO A N 1
ATOM 739 C CA . PRO A 1 95 ? -13.691 7.708 7.849 1.00 93.81 95 PRO A CA 1
ATOM 740 C C . PRO A 1 95 ? -12.435 6.936 8.236 1.00 93.81 95 PRO A C 1
ATOM 742 O O . PRO A 1 95 ? -11.315 7.277 7.844 1.00 93.81 95 PRO A O 1
ATOM 745 N N . TYR A 1 96 ? -12.633 5.842 8.964 1.00 96.00 96 TYR A N 1
ATOM 746 C CA . TYR A 1 96 ? -11.568 4.904 9.267 1.00 96.00 96 TYR A CA 1
ATOM 747 C C . TYR A 1 96 ? -12.062 3.467 9.458 1.00 96.00 96 TYR A C 1
ATOM 749 O O . TYR A 1 96 ? -13.192 3.204 9.882 1.00 96.00 96 TYR A O 1
ATOM 757 N N . LEU A 1 97 ? -11.174 2.519 9.169 1.00 96.56 97 LEU A N 1
ATOM 758 C CA . LEU A 1 97 ? -11.369 1.086 9.367 1.00 96.56 97 LEU A CA 1
ATOM 759 C C . LEU A 1 97 ? -10.352 0.576 10.383 1.00 96.56 97 LEU A C 1
ATOM 761 O O . LEU A 1 97 ? -9.165 0.856 10.256 1.00 96.56 97 LEU A O 1
ATOM 765 N N . VAL A 1 98 ? -10.803 -0.202 11.363 1.00 96.75 98 VAL A N 1
ATOM 766 C CA . VAL A 1 98 ? -9.958 -0.762 12.424 1.00 96.75 98 VAL A CA 1
ATOM 767 C C . VAL A 1 98 ? -9.699 -2.243 12.158 1.00 96.75 98 VAL A C 1
ATOM 769 O O . VAL A 1 98 ? -10.638 -3.049 12.128 1.00 96.75 98 VAL A O 1
ATOM 772 N N . THR A 1 99 ? -8.437 -2.625 11.964 1.00 95.44 99 THR A N 1
ATOM 773 C CA . THR A 1 99 ? -8.021 -4.018 11.717 1.00 95.44 99 THR A CA 1
ATOM 774 C C . THR A 1 99 ? -6.695 -4.349 12.400 1.00 95.44 99 THR A C 1
ATOM 776 O O . THR A 1 99 ? -5.815 -3.503 12.502 1.00 95.44 99 THR A O 1
ATOM 779 N N . GLY A 1 100 ? -6.533 -5.597 12.847 1.00 93.94 100 GLY A N 1
ATOM 780 C CA . GLY A 1 100 ? -5.317 -6.040 13.537 1.00 93.94 100 GLY A CA 1
ATOM 781 C C . GLY A 1 100 ? -5.140 -5.452 14.945 1.00 93.94 100 GLY A C 1
ATOM 782 O O . GLY A 1 100 ? -5.883 -4.574 15.384 1.00 93.94 100 GLY A O 1
ATOM 783 N N . SER A 1 101 ? -4.164 -5.974 15.682 1.00 92.56 101 SER A N 1
ATOM 784 C CA . SER A 1 101 ? -3.720 -5.469 16.990 1.00 92.56 101 SER A CA 1
ATOM 785 C C . SER A 1 101 ? -2.205 -5.278 16.945 1.00 92.56 101 SER A C 1
ATOM 787 O O . SER A 1 101 ? -1.512 -5.961 16.186 1.00 92.56 101 SER A O 1
ATOM 789 N N . GLY A 1 102 ? -1.696 -4.269 17.647 1.00 91.62 102 GLY A N 1
ATOM 790 C CA . GLY A 1 102 ? -0.340 -3.727 17.500 1.00 91.62 102 GLY A CA 1
ATOM 791 C C . GLY A 1 102 ? -0.126 -2.953 16.194 1.00 91.62 102 GLY A C 1
ATOM 792 O O . GLY A 1 102 ? 0.355 -1.819 16.197 1.00 91.62 102 GLY A O 1
ATOM 793 N N . GLN A 1 103 ? -0.527 -3.532 15.063 1.00 93.19 103 GLN A N 1
ATOM 794 C CA . GLN A 1 103 ? -0.454 -2.925 13.738 1.00 93.19 103 GLN A CA 1
ATOM 795 C C . GLN A 1 103 ? -1.691 -3.244 12.898 1.00 93.19 103 GLN A C 1
ATOM 797 O O . GLN A 1 103 ? -2.432 -4.180 13.190 1.00 93.19 103 GLN A O 1
ATOM 802 N N . VAL A 1 104 ? -1.892 -2.448 11.851 1.00 95.44 104 VAL A N 1
ATOM 803 C CA . VAL A 1 104 ? -2.940 -2.666 10.850 1.00 95.44 104 VAL A CA 1
ATOM 804 C C . VAL A 1 104 ? -2.727 -4.011 10.166 1.00 95.44 104 VAL A C 1
ATOM 806 O O . VAL A 1 104 ? -1.624 -4.314 9.707 1.00 95.44 104 VAL A O 1
ATOM 809 N N . ASP A 1 105 ? -3.798 -4.791 10.063 1.00 95.38 105 ASP A N 1
ATOM 810 C CA . ASP A 1 105 ? -3.826 -5.993 9.238 1.00 95.38 105 ASP A CA 1
ATOM 811 C C . ASP A 1 105 ? -4.235 -5.601 7.812 1.00 95.38 105 ASP A C 1
ATOM 813 O O . ASP A 1 105 ? -5.384 -5.236 7.542 1.00 95.38 105 ASP A O 1
ATOM 817 N N . LEU A 1 106 ? -3.269 -5.635 6.890 1.00 94.88 106 LEU A N 1
ATOM 818 C CA . LEU A 1 106 ? -3.491 -5.217 5.506 1.00 94.88 106 LEU A CA 1
ATOM 819 C C . LEU A 1 106 ? -4.487 -6.130 4.785 1.00 94.88 106 LEU A C 1
ATOM 821 O O . LEU A 1 106 ? -5.329 -5.622 4.050 1.00 94.88 106 LEU A O 1
ATOM 825 N N . GLY A 1 107 ? -4.448 -7.446 5.011 1.00 94.88 107 GLY A N 1
ATOM 826 C CA . GLY A 1 107 ? -5.337 -8.391 4.323 1.00 94.88 107 GLY A CA 1
ATOM 827 C C . GLY A 1 107 ? -6.792 -8.171 4.720 1.00 94.88 107 GLY A C 1
ATOM 828 O O . GLY A 1 107 ? -7.681 -8.052 3.872 1.00 94.88 107 GLY A O 1
ATOM 829 N N . TRP A 1 108 ? -7.022 -8.002 6.017 1.00 94.81 108 TRP A N 1
ATOM 830 C CA . TRP A 1 108 ? -8.329 -7.644 6.553 1.00 94.81 108 TRP A CA 1
ATOM 831 C C . TRP A 1 108 ? -8.787 -6.251 6.147 1.00 94.81 108 TRP A C 1
ATOM 833 O O . TRP A 1 108 ? -9.978 -6.045 5.904 1.00 94.81 108 TRP A O 1
ATOM 843 N N . SER A 1 109 ? -7.861 -5.299 6.052 1.00 95.00 109 SER A N 1
ATOM 844 C CA . SER A 1 109 ? -8.166 -3.968 5.532 1.00 95.00 109 SER A CA 1
ATOM 845 C C . SER A 1 109 ? -8.673 -4.060 4.098 1.00 95.00 109 SER A C 1
ATOM 847 O O . SER A 1 109 ? -9.748 -3.534 3.821 1.00 95.00 109 SER A O 1
ATOM 849 N N . MET A 1 110 ? -7.994 -4.805 3.216 1.00 94.19 110 MET A N 1
ATOM 850 C CA . MET A 1 110 ? -8.455 -5.015 1.836 1.00 94.19 110 MET A CA 1
ATOM 851 C C . MET A 1 110 ? -9.839 -5.671 1.793 1.00 94.19 110 MET A C 1
ATOM 853 O O . MET A 1 110 ? -10.722 -5.210 1.068 1.00 94.19 110 MET A O 1
ATOM 857 N N . ALA A 1 111 ? -10.077 -6.689 2.626 1.00 93.75 111 ALA A N 1
ATOM 858 C CA . ALA A 1 111 ? -11.385 -7.336 2.718 1.00 93.75 111 ALA A CA 1
ATOM 859 C C . ALA A 1 111 ? -12.491 -6.360 3.166 1.00 93.75 111 ALA A C 1
ATOM 861 O O . ALA A 1 111 ? -13.595 -6.374 2.613 1.00 93.75 111 ALA A O 1
ATOM 862 N N . LYS A 1 112 ? -12.215 -5.479 4.136 1.00 93.94 112 LYS A N 1
ATOM 863 C CA . LYS A 1 112 ? -13.163 -4.438 4.564 1.00 93.94 112 LYS A CA 1
ATOM 864 C C . LYS A 1 112 ? -13.384 -3.378 3.488 1.00 93.94 112 LYS A C 1
ATOM 866 O O . LYS A 1 112 ? -14.531 -3.019 3.250 1.00 93.94 112 LYS A O 1
ATOM 871 N N . LEU A 1 113 ? -12.329 -2.908 2.824 1.00 92.38 113 LEU A N 1
ATOM 872 C CA . LEU A 1 113 ? -12.423 -1.952 1.714 1.00 92.38 113 LEU A CA 1
ATOM 873 C C . LEU A 1 113 ? -13.328 -2.496 0.599 1.00 92.38 113 LEU A C 1
ATOM 875 O O . LEU A 1 113 ? -14.228 -1.799 0.133 1.00 92.38 113 LEU A O 1
ATOM 879 N N . HIS A 1 114 ? -13.162 -3.768 0.242 1.00 89.62 114 HIS A N 1
ATOM 880 C CA . HIS A 1 114 ? -14.028 -4.440 -0.722 1.00 89.62 114 HIS A CA 1
ATOM 881 C C . HIS A 1 114 ? -15.472 -4.565 -0.213 1.00 89.62 114 HIS A C 1
ATOM 883 O O . HIS A 1 114 ? -16.410 -4.097 -0.852 1.00 89.62 114 HIS A O 1
ATOM 889 N N . THR A 1 115 ? -15.671 -5.167 0.961 1.00 90.88 115 THR A N 1
ATOM 890 C CA . THR A 1 115 ? -17.019 -5.511 1.451 1.00 90.88 115 THR A CA 1
ATOM 891 C C . THR A 1 115 ? -17.846 -4.313 1.909 1.00 90.88 115 THR A C 1
ATOM 893 O O . THR A 1 115 ? -19.070 -4.372 1.825 1.00 90.88 115 THR A O 1
ATOM 896 N N . LYS A 1 116 ? -17.210 -3.244 2.403 1.00 89.94 116 LYS A N 1
ATOM 897 C CA . LYS A 1 116 ? -17.898 -2.058 2.934 1.00 89.94 116 LYS A CA 1
ATOM 898 C C . LYS A 1 116 ? -17.963 -0.897 1.952 1.00 89.94 116 LYS A C 1
ATOM 900 O O . LYS A 1 116 ? -18.912 -0.128 2.027 1.00 89.94 116 LYS A O 1
ATOM 905 N N . LEU A 1 117 ? -16.969 -0.753 1.073 1.00 87.12 117 LEU A N 1
ATOM 906 C CA . LEU A 1 117 ? -16.852 0.396 0.165 1.00 87.12 117 LEU A CA 1
ATOM 907 C C . LEU A 1 117 ? -16.855 -0.002 -1.320 1.00 87.12 117 LEU A C 1
ATOM 909 O O . LEU A 1 117 ? -16.745 0.868 -2.180 1.00 87.12 117 LEU A O 1
ATOM 913 N N . GLY A 1 118 ? -16.966 -1.296 -1.645 1.00 86.06 118 GLY A N 1
ATOM 914 C CA . GLY A 1 118 ? -17.003 -1.780 -3.030 1.00 86.06 118 GLY A CA 1
ATOM 915 C C . GLY A 1 118 ? -15.698 -1.562 -3.804 1.00 86.06 118 GLY A C 1
ATOM 916 O O . GLY A 1 118 ? -15.706 -1.522 -5.036 1.00 86.06 118 GLY A O 1
ATOM 917 N N . ILE A 1 119 ? -14.582 -1.373 -3.096 1.00 87.81 119 ILE A N 1
ATOM 918 C CA . ILE A 1 119 ? -13.269 -1.121 -3.692 1.00 87.81 119 ILE A CA 1
ATOM 919 C C . ILE A 1 119 ? -12.686 -2.440 -4.201 1.00 87.81 119 ILE A C 1
ATOM 921 O O . ILE A 1 119 ? -12.432 -3.349 -3.415 1.00 87.81 119 ILE A O 1
ATOM 925 N N . ASN A 1 120 ? -12.408 -2.511 -5.505 1.00 84.00 120 ASN A N 1
ATOM 926 C CA . ASN A 1 120 ? -11.820 -3.704 -6.133 1.00 84.00 120 ASN A CA 1
ATOM 927 C C . ASN A 1 120 ? -10.389 -3.481 -6.641 1.00 84.00 120 ASN A C 1
ATOM 929 O O . ASN A 1 120 ? -9.751 -4.427 -7.084 1.00 84.00 120 ASN A O 1
ATOM 933 N N . SER A 1 121 ? -9.896 -2.239 -6.635 1.00 86.38 121 SER A N 1
ATOM 934 C CA . SER A 1 121 ? -8.566 -1.906 -7.144 1.00 86.38 121 SER A CA 1
ATOM 935 C C . SER A 1 121 ? -7.905 -0.858 -6.266 1.00 86.38 121 SER A C 1
ATOM 937 O O . SER A 1 121 ? -8.490 0.185 -5.961 1.00 86.38 121 SER A O 1
ATOM 939 N N . ILE A 1 122 ? -6.656 -1.125 -5.898 1.00 89.38 122 ILE A N 1
ATOM 940 C CA . ILE A 1 122 ? -5.841 -0.251 -5.059 1.00 89.38 122 ILE A CA 1
ATOM 941 C C . ILE A 1 122 ? -4.464 -0.135 -5.702 1.00 89.38 122 ILE A C 1
ATOM 943 O O . ILE A 1 122 ? -3.840 -1.139 -6.032 1.00 89.38 122 ILE A O 1
ATOM 947 N N . ALA A 1 123 ? -4.001 1.093 -5.883 1.00 90.12 123 ALA A N 1
ATOM 948 C CA . ALA A 1 123 ? -2.633 1.408 -6.246 1.00 90.12 123 ALA A CA 1
ATOM 949 C C . ALA A 1 123 ? -1.890 1.836 -4.978 1.00 90.12 123 ALA A C 1
ATOM 951 O O . ALA A 1 123 ? -2.264 2.819 -4.335 1.00 90.12 123 ALA A O 1
ATOM 952 N N . SER A 1 124 ? -0.842 1.105 -4.603 1.00 90.00 124 SER A N 1
ATOM 953 C CA . SER A 1 124 ? 0.055 1.580 -3.553 1.00 90.00 124 SER A CA 1
ATOM 954 C C . SER A 1 124 ? 1.008 2.616 -4.119 1.00 90.00 124 SER A C 1
ATOM 956 O O . SER A 1 124 ? 1.674 2.369 -5.121 1.00 90.00 124 SER A O 1
ATOM 958 N N . LEU A 1 125 ? 1.046 3.773 -3.466 1.00 81.50 125 LEU A N 1
ATOM 959 C CA . LEU A 1 125 ? 2.047 4.816 -3.686 1.00 81.50 125 LEU A CA 1
ATOM 960 C C . LEU A 1 125 ? 2.929 4.961 -2.439 1.00 81.50 125 LEU A C 1
ATOM 962 O O . LEU A 1 125 ? 3.538 6.004 -2.215 1.00 81.50 125 LEU A O 1
ATOM 966 N N . GLY A 1 126 ? 2.926 3.936 -1.585 1.00 75.81 126 GLY A N 1
ATOM 967 C CA . GLY A 1 126 ? 3.647 3.930 -0.327 1.00 75.81 126 GLY A CA 1
ATOM 968 C C . GLY A 1 126 ? 5.151 3.810 -0.516 1.00 75.81 126 GLY A C 1
ATOM 969 O O . GLY A 1 126 ? 5.657 3.486 -1.593 1.00 75.81 126 GLY A O 1
ATOM 970 N N . GLY A 1 127 ? 5.861 4.053 0.581 1.00 85.19 127 GLY A N 1
ATOM 971 C CA . GLY A 1 127 ? 7.297 3.855 0.653 1.00 85.19 127 GLY A CA 1
ATOM 972 C C . GLY A 1 127 ? 7.696 2.379 0.642 1.00 85.19 127 GLY A C 1
ATOM 973 O O . GLY A 1 127 ? 6.877 1.459 0.535 1.00 85.19 127 GLY A O 1
ATOM 974 N N . SER A 1 128 ? 9.004 2.164 0.777 1.00 90.75 128 SER A N 1
ATOM 975 C CA . SER A 1 128 ? 9.641 0.847 0.786 1.00 90.75 128 SER A CA 1
ATOM 976 C C . SER A 1 128 ? 8.969 -0.138 1.745 1.00 90.75 128 SER A C 1
ATOM 978 O O . SER A 1 128 ? 8.834 -1.320 1.424 1.00 90.75 128 SER A O 1
ATOM 980 N N . ARG A 1 129 ? 8.514 0.336 2.909 1.00 92.12 129 ARG A N 1
ATOM 981 C CA . ARG A 1 129 ? 7.984 -0.503 3.986 1.00 92.12 129 ARG A CA 1
ATOM 982 C C . ARG A 1 129 ? 6.576 -0.992 3.697 1.00 92.12 129 ARG A C 1
ATOM 984 O O . ARG A 1 129 ? 6.318 -2.180 3.889 1.00 92.12 129 ARG A O 1
ATOM 991 N N . LEU A 1 130 ? 5.675 -0.135 3.218 1.00 91.50 130 LEU A N 1
ATOM 992 C CA . LEU A 1 130 ? 4.320 -0.556 2.851 1.00 91.50 130 LEU A CA 1
ATOM 993 C C . LEU A 1 130 ? 4.377 -1.529 1.682 1.00 91.50 130 LEU A C 1
ATOM 995 O O . LEU A 1 130 ? 3.729 -2.573 1.731 1.00 91.50 130 LEU A O 1
ATOM 999 N N . ASN A 1 131 ? 5.206 -1.232 0.681 1.00 92.75 131 ASN A N 1
ATOM 1000 C CA . ASN A 1 131 ? 5.425 -2.131 -0.447 1.00 92.75 131 ASN A CA 1
ATOM 1001 C C . ASN A 1 131 ? 5.970 -3.483 0.031 1.00 92.75 131 ASN A C 1
ATOM 1003 O O . ASN A 1 131 ? 5.455 -4.531 -0.358 1.00 92.75 131 ASN A O 1
ATOM 1007 N N . GLY A 1 132 ? 6.949 -3.477 0.940 1.00 93.69 132 GLY A N 1
ATOM 1008 C CA . GLY A 1 132 ? 7.474 -4.686 1.572 1.00 93.69 132 GLY A CA 1
ATOM 1009 C C . GLY A 1 132 ? 6.425 -5.464 2.379 1.00 93.69 132 GLY A C 1
ATOM 1010 O O . GLY A 1 132 ? 6.372 -6.693 2.310 1.00 93.69 132 GLY A O 1
ATOM 1011 N N . ALA A 1 133 ? 5.546 -4.775 3.108 1.00 93.25 133 ALA A N 1
ATOM 1012 C CA . ALA A 1 133 ? 4.461 -5.401 3.860 1.00 93.25 133 ALA A CA 1
ATOM 1013 C C . ALA A 1 133 ? 3.401 -6.027 2.937 1.00 93.25 133 ALA A C 1
ATOM 1015 O O . ALA A 1 133 ? 2.975 -7.155 3.183 1.00 93.25 133 ALA A O 1
ATOM 1016 N N . LEU A 1 134 ? 3.020 -5.344 1.852 1.00 93.81 134 LEU A N 1
ATOM 1017 C CA . LEU A 1 134 ? 2.124 -5.884 0.821 1.00 93.81 134 LEU A CA 1
ATOM 1018 C C . LEU A 1 134 ? 2.741 -7.104 0.129 1.00 93.81 134 LEU A C 1
ATOM 1020 O O . LEU A 1 134 ? 2.055 -8.108 -0.066 1.00 93.81 134 LEU A O 1
ATOM 1024 N N . LEU A 1 135 ? 4.043 -7.049 -0.172 1.00 93.44 135 LEU A N 1
ATOM 1025 C CA . LEU A 1 135 ? 4.806 -8.167 -0.725 1.00 93.44 135 LEU A CA 1
ATOM 1026 C C . LEU A 1 135 ? 4.745 -9.391 0.196 1.00 93.44 135 LEU A C 1
ATOM 1028 O O . LEU A 1 135 ? 4.382 -10.475 -0.259 1.00 93.44 135 LEU A O 1
ATOM 1032 N N . ARG A 1 136 ? 5.046 -9.227 1.491 1.00 92.06 136 ARG A N 1
ATOM 1033 C CA . ARG A 1 136 ? 5.030 -10.341 2.460 1.00 92.06 136 ARG A CA 1
ATOM 1034 C C . ARG A 1 136 ? 3.629 -10.858 2.761 1.00 92.06 136 ARG A C 1
ATOM 1036 O O . ARG A 1 136 ? 3.477 -12.043 3.034 1.00 92.06 136 ARG A O 1
ATOM 1043 N N . ALA A 1 137 ? 2.615 -10.004 2.668 1.00 91.75 137 ALA A N 1
ATOM 1044 C CA . ALA A 1 137 ? 1.221 -10.413 2.782 1.00 91.75 137 ALA A CA 1
ATOM 1045 C C . ALA A 1 137 ? 0.672 -11.057 1.492 1.00 91.75 137 ALA A C 1
ATOM 1047 O O . ALA A 1 137 ? -0.456 -11.545 1.487 1.00 91.75 137 ALA A O 1
ATOM 1048 N N . GLY A 1 138 ? 1.434 -11.052 0.390 1.00 92.19 138 GLY A N 1
ATOM 1049 C CA . GLY A 1 138 ? 0.976 -11.551 -0.907 1.00 92.19 138 GLY A CA 1
ATOM 1050 C C . GLY A 1 138 ? -0.171 -10.729 -1.509 1.00 92.19 138 GLY A C 1
ATOM 1051 O O . GLY A 1 138 ? -0.943 -11.269 -2.300 1.00 92.19 138 GLY A O 1
ATOM 1052 N N . LEU A 1 139 ? -0.283 -9.450 -1.133 1.00 92.94 139 LEU A N 1
ATOM 1053 C CA . LEU A 1 139 ? -1.376 -8.529 -1.472 1.00 92.94 139 LEU A CA 1
ATOM 1054 C C . LEU A 1 139 ? -1.015 -7.611 -2.648 1.00 92.94 139 LEU A C 1
ATOM 1056 O O . LEU A 1 139 ? -1.165 -6.393 -2.570 1.00 92.94 139 LEU A O 1
ATOM 1060 N N . PHE A 1 140 ? -0.506 -8.186 -3.733 1.00 91.44 140 PHE A N 1
ATOM 1061 C CA . PHE A 1 140 ? -0.330 -7.467 -4.989 1.00 91.44 140 PHE A CA 1
ATOM 1062 C C . PHE A 1 140 ? -0.495 -8.408 -6.181 1.00 91.44 140 PHE A C 1
ATOM 1064 O O . PHE A 1 140 ? -0.094 -9.578 -6.135 1.00 91.44 140 PHE A O 1
ATOM 1071 N N . ASP A 1 141 ? -1.044 -7.851 -7.254 1.00 93.00 141 ASP A N 1
ATOM 1072 C CA . ASP A 1 141 ? -1.235 -8.526 -8.537 1.00 93.00 141 ASP A CA 1
ATOM 1073 C C . ASP A 1 141 ? -0.279 -7.979 -9.607 1.00 93.00 141 ASP A C 1
ATOM 1075 O O . ASP A 1 141 ? 0.223 -8.732 -10.440 1.00 93.00 141 ASP A O 1
ATOM 1079 N N . GLU A 1 142 ? 0.021 -6.677 -9.557 1.00 94.75 142 GLU A N 1
ATOM 1080 C CA . GLU A 1 142 ? 0.871 -5.960 -10.511 1.00 94.75 142 GLU A CA 1
ATOM 1081 C C . GLU A 1 142 ? 1.895 -5.075 -9.778 1.00 94.75 142 GLU A C 1
ATOM 1083 O O . GLU A 1 142 ? 1.604 -4.524 -8.716 1.00 94.75 142 GLU A O 1
ATOM 1088 N N . VAL A 1 143 ? 3.088 -4.924 -10.357 1.00 95.12 143 VAL A N 1
ATOM 1089 C CA . VAL A 1 143 ? 4.121 -3.972 -9.929 1.00 95.12 143 VAL A CA 1
ATOM 1090 C C . VAL A 1 143 ? 4.492 -3.074 -11.107 1.00 95.12 143 VAL A C 1
ATOM 1092 O O . VAL A 1 143 ? 4.777 -3.559 -12.202 1.00 95.12 143 VAL A O 1
ATOM 1095 N N . SER A 1 144 ? 4.523 -1.765 -10.863 1.00 94.69 144 SER A N 1
ATOM 1096 C CA . SER A 1 144 ? 4.967 -0.739 -11.808 1.00 94.69 144 SER A CA 1
ATOM 1097 C C . SER A 1 144 ? 6.267 -0.121 -11.296 1.00 94.69 144 SER A C 1
ATOM 1099 O O . SER A 1 144 ? 6.279 0.470 -10.218 1.00 94.69 144 SER A O 1
ATOM 1101 N N . VAL A 1 145 ? 7.353 -0.261 -12.055 1.00 94.75 145 VAL A N 1
ATOM 1102 C CA . VAL A 1 145 ? 8.698 0.209 -11.691 1.00 94.75 145 VAL A CA 1
ATOM 1103 C C . VAL A 1 145 ? 9.160 1.246 -12.703 1.00 94.75 145 VAL A C 1
ATOM 1105 O O . VAL A 1 145 ? 9.087 1.005 -13.903 1.00 94.75 145 VAL A O 1
ATOM 1108 N N . VAL A 1 146 ? 9.674 2.375 -12.223 1.00 95.44 146 VAL A N 1
ATOM 1109 C CA . VAL A 1 146 ? 10.387 3.344 -13.061 1.00 95.44 146 VAL A CA 1
ATOM 1110 C C . VAL A 1 146 ? 11.866 3.266 -12.712 1.00 95.44 146 VAL A C 1
ATOM 1112 O O . VAL A 1 146 ? 12.257 3.549 -11.580 1.00 95.44 146 VAL A O 1
ATOM 1115 N N . LEU A 1 147 ? 12.680 2.850 -13.677 1.00 96.00 147 LEU A N 1
ATOM 1116 C CA . LEU A 1 147 ? 14.133 2.883 -13.579 1.00 96.00 147 LEU A CA 1
ATOM 1117 C C . LEU A 1 147 ? 14.619 4.218 -14.127 1.00 96.00 147 LEU A C 1
ATOM 1119 O O . LEU A 1 147 ? 14.446 4.505 -15.306 1.00 96.00 147 LEU A O 1
ATOM 1123 N N . VAL A 1 148 ? 15.227 5.029 -13.272 1.00 96.44 148 VAL A N 1
ATOM 1124 C CA . VAL A 1 148 ? 15.836 6.304 -13.666 1.00 96.44 148 VAL A CA 1
ATOM 1125 C C . VAL A 1 148 ? 17.317 6.097 -14.005 1.00 96.44 148 VAL A C 1
ATOM 1127 O O . VAL A 1 148 ? 17.947 5.223 -13.403 1.00 96.44 148 VAL A O 1
ATOM 1130 N N . PRO A 1 149 ? 17.908 6.879 -14.929 1.00 96.69 149 PRO A N 1
ATOM 1131 C CA . PRO A 1 149 ? 19.308 6.733 -15.341 1.00 96.69 149 PRO A CA 1
ATOM 1132 C C . PRO A 1 149 ? 20.284 7.305 -14.291 1.00 96.69 149 PRO A C 1
ATOM 1134 O O . PRO A 1 149 ? 21.088 8.189 -14.575 1.00 96.69 149 PRO A O 1
ATOM 1137 N N . MET A 1 150 ? 20.198 6.822 -13.048 1.00 95.94 150 MET A N 1
ATOM 1138 C CA . MET A 1 150 ? 21.001 7.274 -11.909 1.00 95.94 150 MET A CA 1
ATOM 1139 C C . MET A 1 150 ? 21.429 6.095 -11.028 1.00 95.94 150 MET A C 1
ATOM 1141 O O . MET A 1 150 ? 20.680 5.138 -10.838 1.00 95.94 150 MET A O 1
ATOM 1145 N N . LEU A 1 151 ? 22.627 6.188 -10.446 1.00 93.94 151 LEU A N 1
ATOM 1146 C CA . LEU A 1 151 ? 23.174 5.201 -9.513 1.00 93.94 151 LEU A CA 1
ATOM 1147 C C . LEU A 1 151 ? 23.303 5.835 -8.126 1.00 93.94 151 LEU A C 1
ATOM 1149 O O . LEU A 1 151 ? 24.065 6.782 -7.956 1.00 93.94 151 LEU A O 1
ATOM 1153 N N . ALA A 1 152 ? 22.569 5.315 -7.141 1.00 92.12 152 ALA A N 1
ATOM 1154 C CA . ALA A 1 152 ? 22.621 5.823 -5.767 1.00 92.12 152 ALA A CA 1
ATOM 1155 C C . ALA A 1 152 ? 23.712 5.144 -4.911 1.00 92.12 152 ALA A C 1
ATOM 1157 O O . ALA A 1 152 ? 24.440 5.824 -4.194 1.00 92.12 152 ALA A O 1
ATOM 1158 N N . GLY A 1 153 ? 23.849 3.811 -4.994 1.00 91.31 153 GLY A N 1
ATOM 1159 C CA . GLY A 1 153 ? 24.738 3.027 -4.120 1.00 91.31 153 GLY A CA 1
ATOM 1160 C C . GLY A 1 153 ? 24.340 3.074 -2.633 1.00 91.31 153 GLY A C 1
ATOM 1161 O O . GLY A 1 153 ? 23.264 3.559 -2.299 1.00 91.31 153 GLY A O 1
ATOM 1162 N N . GLY A 1 154 ? 25.212 2.577 -1.744 1.00 93.12 154 GLY A N 1
ATOM 1163 C CA . GLY A 1 154 ? 25.077 2.660 -0.278 1.00 93.12 154 GLY A CA 1
ATOM 1164 C C . GLY A 1 154 ? 24.474 1.421 0.401 1.00 93.12 154 GLY A C 1
ATOM 1165 O O . GLY A 1 154 ? 23.465 0.887 -0.044 1.00 93.12 154 GLY A O 1
ATOM 1166 N N . GLU A 1 155 ? 25.077 0.986 1.514 1.00 90.56 155 GLU A N 1
ATOM 1167 C CA . GLU A 1 155 ? 24.639 -0.194 2.291 1.00 90.56 155 GLU A CA 1
ATOM 1168 C C . GLU A 1 155 ? 23.306 0.023 3.020 1.00 90.56 155 GLU A C 1
ATOM 1170 O O . GLU A 1 155 ? 22.536 -0.911 3.214 1.00 90.56 155 GLU A O 1
ATOM 1175 N N . MET A 1 156 ? 23.027 1.272 3.402 1.00 90.44 156 MET A N 1
ATOM 1176 C CA . MET A 1 156 ? 21.824 1.665 4.143 1.00 90.44 156 MET A CA 1
ATOM 1177 C C . MET A 1 156 ? 20.772 2.345 3.259 1.00 90.44 156 MET A C 1
ATOM 1179 O O . MET A 1 156 ? 19.773 2.856 3.768 1.00 90.44 156 MET A O 1
ATOM 1183 N N . THR A 1 157 ? 20.998 2.396 1.944 1.00 89.31 157 THR A N 1
ATOM 1184 C CA . THR A 1 157 ? 20.047 2.991 1.004 1.00 89.31 157 THR A CA 1
ATOM 1185 C C . THR A 1 157 ? 18.795 2.114 0.932 1.00 89.31 157 THR A C 1
ATOM 1187 O O . THR A 1 157 ? 18.919 0.913 0.679 1.00 89.31 157 THR A O 1
ATOM 1190 N N . PRO A 1 158 ? 17.585 2.668 1.143 1.00 86.50 158 PRO A N 1
ATOM 1191 C CA . PRO A 1 158 ? 16.361 1.875 1.125 1.00 86.50 158 PRO A CA 1
ATOM 1192 C C . PRO A 1 158 ? 16.148 1.172 -0.217 1.00 86.50 158 PRO A C 1
ATOM 1194 O O . PRO A 1 158 ? 16.332 1.759 -1.284 1.00 86.50 158 PRO A O 1
ATOM 1197 N N . THR A 1 159 ? 15.701 -0.080 -0.164 1.00 90.75 159 THR A N 1
ATOM 1198 C CA . THR A 1 159 ? 15.226 -0.798 -1.351 1.00 90.75 159 THR A CA 1
ATOM 1199 C C . THR A 1 159 ? 13.797 -0.370 -1.685 1.00 90.75 159 THR A C 1
ATOM 1201 O O . THR A 1 159 ? 13.093 0.207 -0.859 1.00 90.75 159 THR A O 1
ATOM 1204 N N . SER A 1 160 ? 13.305 -0.697 -2.882 1.00 90.12 160 SER A N 1
ATOM 1205 C CA . SER A 1 160 ? 11.896 -0.449 -3.233 1.00 90.12 160 SER A CA 1
ATOM 1206 C C . SER A 1 160 ? 10.900 -1.266 -2.389 1.00 90.12 160 SER A C 1
ATOM 1208 O O . SER A 1 160 ? 9.725 -0.910 -2.327 1.00 90.12 160 SER A O 1
ATOM 1210 N N . PHE A 1 161 ? 11.364 -2.343 -1.740 1.00 93.25 161 PHE A N 1
ATOM 1211 C CA . PHE A 1 161 ? 10.577 -3.262 -0.912 1.00 93.25 161 PHE A CA 1
ATOM 1212 C C . PHE A 1 161 ? 11.365 -3.628 0.356 1.00 93.25 161 PHE A C 1
ATOM 1214 O O . PHE A 1 161 ? 12.063 -4.641 0.405 1.00 93.25 161 PHE A O 1
ATOM 1221 N N . GLU A 1 162 ? 11.248 -2.810 1.397 1.00 93.00 162 GLU A N 1
ATOM 1222 C CA . GLU A 1 162 ? 11.893 -3.039 2.692 1.00 93.00 162 GLU A CA 1
ATOM 1223 C C . GLU A 1 162 ? 11.017 -3.971 3.537 1.00 93.00 162 GLU A C 1
ATOM 1225 O O . GLU A 1 162 ? 9.940 -3.602 4.012 1.00 93.00 162 GLU A O 1
ATOM 1230 N N . CYS A 1 163 ? 11.461 -5.213 3.698 1.00 92.31 163 CYS A N 1
ATOM 1231 C CA . CYS A 1 163 ? 10.786 -6.243 4.482 1.00 92.31 163 CYS A CA 1
ATOM 1232 C C . CYS A 1 163 ? 11.811 -7.236 5.039 1.00 92.31 163 CYS A C 1
ATOM 1234 O O . CYS A 1 163 ? 12.997 -7.118 4.748 1.00 92.31 163 CYS A O 1
ATOM 1236 N N . ARG A 1 164 ? 11.363 -8.206 5.847 1.00 93.12 164 ARG A N 1
ATOM 1237 C CA . ARG A 1 164 ? 12.246 -9.289 6.296 1.00 93.12 164 ARG A CA 1
ATOM 1238 C C . ARG A 1 164 ? 12.804 -10.070 5.105 1.00 93.12 164 ARG A C 1
ATOM 1240 O O . ARG A 1 164 ? 12.119 -10.220 4.085 1.00 93.12 164 ARG A O 1
ATOM 1247 N N . ASP A 1 165 ? 13.993 -10.616 5.304 1.00 92.50 165 ASP A N 1
ATOM 1248 C CA . ASP A 1 165 ? 14.629 -11.501 4.341 1.00 92.50 165 ASP A CA 1
ATOM 1249 C C . ASP A 1 165 ? 13.810 -12.778 4.127 1.00 92.50 165 ASP A C 1
ATOM 1251 O O . ASP A 1 165 ? 12.978 -13.171 4.959 1.00 92.50 165 ASP A O 1
ATOM 1255 N N . LEU A 1 166 ? 14.037 -13.394 2.967 1.00 92.50 166 LEU A N 1
ATOM 1256 C CA . LEU A 1 166 ? 13.508 -14.714 2.654 1.00 92.50 166 LEU A CA 1
ATOM 1257 C C . LEU A 1 166 ? 14.219 -15.763 3.508 1.00 92.50 166 LEU A C 1
ATOM 1259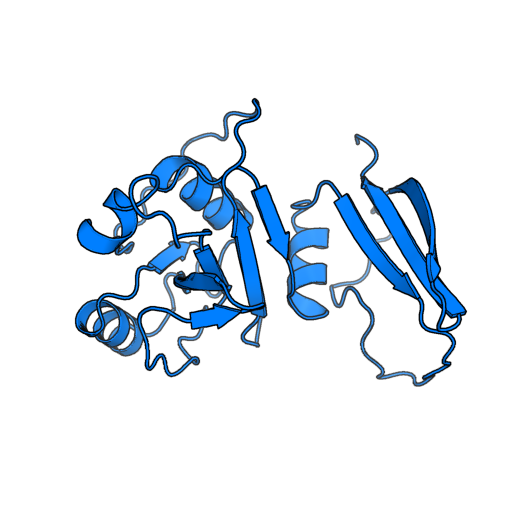 O O . LEU A 1 166 ? 15.445 -15.749 3.635 1.00 92.50 166 LEU A O 1
ATOM 1263 N N . GLU A 1 167 ? 13.449 -16.696 4.053 1.00 93.50 167 GLU A N 1
ATOM 1264 C CA . GLU A 1 167 ? 14.002 -17.906 4.657 1.00 93.50 167 GLU A CA 1
ATOM 1265 C C . GLU A 1 167 ? 14.458 -18.896 3.566 1.00 93.50 167 GLU A C 1
ATOM 1267 O O . GLU A 1 167 ? 14.053 -18.797 2.409 1.00 93.50 167 GLU A O 1
ATOM 1272 N N . LEU A 1 168 ? 15.296 -19.882 3.916 1.00 91.56 168 LEU A N 1
ATOM 1273 C CA . LEU A 1 168 ? 15.862 -20.844 2.948 1.00 91.56 168 LEU A CA 1
ATOM 1274 C C . LEU A 1 168 ? 14.810 -21.625 2.140 1.00 91.56 168 LEU A C 1
ATOM 1276 O O . LEU A 1 168 ? 15.099 -22.102 1.045 1.00 91.56 168 LEU A O 1
ATOM 1280 N N . ASN A 1 169 ? 13.615 -21.797 2.693 1.00 92.81 169 ASN A N 1
ATOM 1281 C CA . ASN A 1 169 ? 12.486 -22.500 2.086 1.00 92.81 169 ASN A CA 1
ATOM 1282 C C . ASN A 1 169 ? 11.494 -21.557 1.382 1.00 92.81 169 ASN A C 1
ATOM 1284 O O . ASN A 1 169 ? 10.489 -22.029 0.847 1.00 92.81 169 ASN A O 1
ATOM 1288 N N . GLU A 1 170 ? 11.744 -20.247 1.377 1.00 91.94 170 GLU A N 1
ATOM 1289 C CA . GLU A 1 170 ? 10.886 -19.263 0.729 1.00 91.94 170 GLU A CA 1
ATOM 1290 C C . GLU A 1 170 ? 11.447 -18.851 -0.631 1.00 91.94 170 GLU A C 1
ATOM 1292 O O . GLU A 1 170 ? 12.606 -18.467 -0.777 1.00 91.94 170 GLU A O 1
ATOM 1297 N N . MET A 1 171 ? 10.587 -18.877 -1.646 1.00 91.00 171 MET A N 1
ATOM 1298 C CA . MET A 1 171 ? 10.952 -18.429 -2.985 1.00 91.00 171 MET A CA 1
ATOM 1299 C C . MET A 1 171 ? 10.622 -16.944 -3.177 1.00 91.00 171 MET A C 1
ATOM 1301 O O . MET A 1 171 ? 9.601 -16.459 -2.674 1.00 91.00 171 MET A O 1
ATOM 1305 N N . PRO A 1 172 ? 11.426 -16.208 -3.963 1.00 93.25 172 PRO A N 1
ATOM 1306 C CA . PRO A 1 172 ? 11.045 -14.884 -4.434 1.00 93.25 172 PRO A CA 1
ATOM 1307 C C . PRO A 1 172 ? 9.728 -14.929 -5.216 1.00 93.25 172 PRO A C 1
ATOM 1309 O O . PRO A 1 172 ? 9.426 -15.909 -5.903 1.00 93.25 172 PRO A O 1
ATOM 1312 N N . VAL A 1 173 ? 8.957 -13.839 -5.176 1.00 93.00 173 VAL A N 1
ATOM 1313 C CA . VAL A 1 173 ? 7.737 -13.750 -5.983 1.00 93.00 173 VAL A CA 1
ATOM 1314 C C . VAL A 1 173 ? 8.111 -13.623 -7.456 1.00 93.00 173 VAL A C 1
ATOM 1316 O O . VAL A 1 173 ? 8.735 -12.650 -7.876 1.00 93.00 173 VAL A O 1
ATOM 1319 N N . ALA A 1 174 ? 7.715 -14.615 -8.250 1.00 94.75 174 ALA A N 1
ATOM 1320 C CA . ALA A 1 174 ? 7.991 -14.625 -9.675 1.00 94.75 174 ALA A CA 1
ATOM 1321 C C . ALA A 1 174 ? 7.083 -13.639 -10.424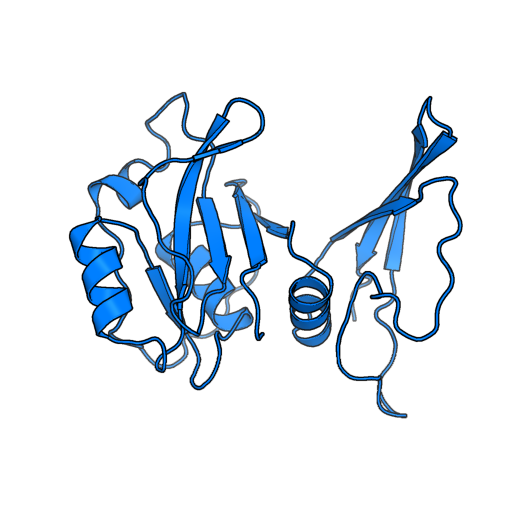 1.00 94.75 174 ALA A C 1
ATOM 1323 O O . ALA A 1 174 ? 5.862 -13.627 -10.252 1.00 94.75 174 ALA A O 1
ATOM 1324 N N . LEU A 1 175 ? 7.688 -12.851 -11.310 1.00 96.56 175 LEU A N 1
ATOM 1325 C CA . LEU A 1 175 ? 7.012 -11.835 -12.110 1.00 96.56 175 LEU A CA 1
ATOM 1326 C C . LEU A 1 175 ? 7.051 -12.178 -13.603 1.00 96.56 175 LEU A C 1
ATOM 1328 O O . LEU A 1 175 ? 7.941 -12.885 -14.087 1.00 96.56 175 LEU A O 1
ATOM 1332 N N . ARG A 1 176 ? 6.071 -11.670 -14.346 1.00 97.25 176 ARG A N 1
ATOM 1333 C CA . ARG A 1 176 ? 5.990 -11.712 -15.807 1.00 97.25 176 ARG A CA 1
ATOM 1334 C C . ARG A 1 176 ? 5.928 -10.283 -16.330 1.00 97.25 176 ARG A C 1
ATOM 1336 O O . ARG A 1 176 ? 5.034 -9.540 -15.941 1.00 97.25 176 ARG A O 1
ATOM 1343 N N . LEU A 1 177 ? 6.851 -9.920 -17.218 1.00 98.06 177 LEU A N 1
ATOM 1344 C CA . LEU A 1 177 ? 6.842 -8.615 -17.878 1.00 98.06 177 LEU A CA 1
ATOM 1345 C C . LEU A 1 177 ? 5.547 -8.443 -18.687 1.00 98.06 177 LEU A C 1
ATOM 1347 O O . LEU A 1 177 ? 5.150 -9.345 -19.430 1.00 98.06 177 LEU A O 1
ATOM 1351 N N . LEU A 1 178 ? 4.896 -7.296 -18.515 1.00 97.94 178 LEU A N 1
ATOM 1352 C CA . LEU A 1 178 ? 3.734 -6.860 -19.285 1.00 97.94 178 LEU A CA 1
ATOM 1353 C C . LEU A 1 178 ? 4.124 -5.813 -20.328 1.00 97.94 178 LEU A C 1
ATOM 1355 O O . LEU A 1 178 ? 3.748 -5.956 -21.487 1.00 97.94 178 LEU A O 1
ATOM 1359 N N . SER A 1 179 ? 4.874 -4.785 -19.928 1.00 98.19 179 SER A N 1
ATOM 1360 C CA . SER A 1 179 ? 5.367 -3.738 -20.828 1.00 98.19 179 SER A CA 1
ATOM 1361 C C . SER A 1 179 ? 6.714 -3.186 -20.367 1.00 98.19 179 SER A C 1
ATOM 1363 O O . SER A 1 179 ? 7.073 -3.286 -19.191 1.00 98.19 179 SER A O 1
ATOM 1365 N N . SER A 1 180 ? 7.453 -2.629 -21.326 1.00 98.25 180 SER A N 1
ATOM 1366 C CA . SER A 1 180 ? 8.723 -1.933 -21.135 1.00 98.25 180 SER A CA 1
ATOM 1367 C C . SER A 1 180 ? 8.755 -0.738 -22.075 1.00 98.25 180 SER A C 1
ATOM 1369 O O . SER A 1 180 ? 8.752 -0.920 -23.292 1.00 98.25 180 SER A O 1
ATOM 1371 N N . GLU A 1 181 ? 8.787 0.466 -21.518 1.00 98.44 181 GLU A N 1
ATOM 1372 C CA . GLU A 1 181 ? 8.679 1.719 -22.264 1.00 98.44 181 GLU A CA 1
ATOM 1373 C C . GLU A 1 181 ? 9.814 2.661 -21.862 1.00 98.44 181 GLU A C 1
ATOM 1375 O O . GLU A 1 181 ? 9.912 3.068 -20.704 1.00 98.44 181 GLU A O 1
ATOM 1380 N N . VAL A 1 182 ? 10.672 3.015 -22.820 1.00 98.25 182 VAL A N 1
ATOM 1381 C CA . VAL A 1 182 ? 11.698 4.048 -22.624 1.00 98.25 182 VAL A CA 1
ATOM 1382 C C . VAL A 1 182 ? 11.034 5.415 -22.752 1.00 98.25 182 VAL A C 1
ATOM 1384 O O . VAL A 1 182 ? 10.302 5.652 -23.711 1.00 98.25 182 VAL A O 1
ATOM 1387 N N . GLN A 1 183 ? 11.273 6.285 -21.779 1.00 97.62 183 GLN A N 1
ATOM 1388 C CA . GLN A 1 183 ? 10.761 7.650 -21.740 1.00 97.62 183 GLN A CA 1
ATOM 1389 C C . GLN A 1 183 ? 11.774 8.627 -22.356 1.00 97.62 183 GLN A C 1
ATOM 1391 O O . GLN A 1 183 ? 12.961 8.314 -22.481 1.00 97.62 183 GLN A O 1
ATOM 1396 N N . ASP A 1 184 ? 11.319 9.834 -22.697 1.00 97.19 184 ASP A N 1
ATOM 1397 C CA . ASP A 1 184 ? 12.151 10.870 -23.333 1.00 97.19 184 ASP A CA 1
ATOM 1398 C C . ASP A 1 184 ? 13.352 11.303 -22.472 1.00 97.19 184 ASP A C 1
ATOM 1400 O O . ASP A 1 184 ? 14.386 11.712 -22.998 1.00 97.19 184 ASP A O 1
ATOM 1404 N N . ASP A 1 185 ? 13.242 11.186 -21.145 1.00 96.25 185 ASP A N 1
ATOM 1405 C CA . ASP A 1 185 ? 14.308 11.501 -20.186 1.00 96.25 185 ASP A CA 1
ATOM 1406 C C . ASP A 1 185 ? 15.316 10.351 -19.981 1.00 96.25 185 ASP A C 1
ATOM 1408 O O . ASP A 1 185 ? 16.217 10.444 -19.144 1.00 96.25 185 ASP A O 1
ATOM 1412 N N . GLY A 1 186 ? 15.173 9.260 -20.739 1.00 97.12 186 GLY A N 1
ATOM 1413 C CA . GLY A 1 186 ? 16.006 8.064 -20.637 1.00 97.12 186 GLY A CA 1
ATOM 1414 C C . GLY A 1 186 ? 15.621 7.122 -19.495 1.00 97.12 186 GLY A C 1
ATOM 1415 O O . GLY A 1 186 ? 16.286 6.099 -19.312 1.00 97.12 186 GLY A O 1
ATOM 1416 N N . SER A 1 187 ? 14.565 7.420 -18.730 1.00 98.00 187 SER A N 1
ATOM 1417 C CA . SER A 1 187 ? 14.007 6.463 -17.774 1.00 98.00 187 SER A CA 1
ATOM 1418 C C . SER A 1 187 ? 13.294 5.309 -18.485 1.00 98.00 187 SER A C 1
ATOM 1420 O O . SER A 1 187 ? 12.882 5.408 -19.642 1.00 98.00 187 SER A O 1
ATOM 1422 N N . VAL A 1 188 ? 13.161 4.174 -17.799 1.00 98.31 188 VAL A N 1
ATOM 1423 C CA . VAL A 1 188 ? 12.459 2.992 -18.309 1.00 98.31 188 VAL A CA 1
ATOM 1424 C C . VAL A 1 188 ? 11.304 2.663 -17.382 1.00 98.31 188 VAL A C 1
ATOM 1426 O O . VAL A 1 188 ? 11.504 2.334 -16.211 1.00 98.31 188 VAL A O 1
ATOM 1429 N N . TRP A 1 189 ? 10.089 2.718 -17.915 1.00 98.19 189 TRP A N 1
ATOM 1430 C CA . TRP A 1 189 ? 8.888 2.293 -17.217 1.00 98.19 189 TRP A CA 1
ATOM 1431 C C . TRP A 1 189 ? 8.590 0.825 -17.522 1.00 98.19 189 TRP A C 1
ATOM 1433 O O . TRP A 1 189 ? 8.396 0.429 -18.671 1.00 98.19 189 TRP A O 1
ATOM 1443 N N . LEU A 1 190 ? 8.570 0.007 -16.474 1.00 98.12 190 LEU A N 1
ATOM 1444 C CA . LEU A 1 190 ? 8.344 -1.429 -16.535 1.00 98.12 190 LEU A CA 1
ATOM 1445 C C . LEU A 1 190 ? 7.079 -1.783 -15.765 1.00 98.12 190 LEU A C 1
ATOM 1447 O O . LEU A 1 190 ? 6.891 -1.366 -14.619 1.00 98.12 190 LEU A O 1
ATOM 1451 N N . ARG A 1 191 ? 6.240 -2.625 -16.363 1.00 97.81 191 ARG A N 1
ATOM 1452 C CA . ARG A 1 191 ? 5.074 -3.201 -15.689 1.00 97.81 191 ARG A CA 1
ATOM 1453 C C . ARG A 1 191 ? 5.196 -4.707 -15.630 1.00 97.81 191 ARG A C 1
ATOM 1455 O O . ARG A 1 191 ? 5.490 -5.353 -16.636 1.00 97.81 191 ARG A O 1
ATOM 1462 N N . TYR A 1 192 ? 4.921 -5.272 -14.465 1.00 97.75 192 TYR A N 1
ATOM 1463 C CA . TYR A 1 192 ? 5.037 -6.697 -14.198 1.00 97.75 192 TYR A CA 1
ATOM 1464 C C . TYR A 1 192 ? 3.773 -7.237 -13.552 1.00 97.75 192 TYR A C 1
ATOM 1466 O O . TYR A 1 192 ? 3.288 -6.673 -12.580 1.00 97.75 192 TYR A O 1
ATOM 1474 N N . LEU A 1 193 ? 3.298 -8.383 -14.028 1.00 97.25 193 LEU A N 1
ATOM 1475 C CA . LEU A 1 193 ? 2.253 -9.150 -13.363 1.00 97.25 193 LEU A CA 1
ATOM 1476 C C . LEU A 1 193 ? 2.881 -10.229 -12.486 1.00 97.25 193 LEU A C 1
ATOM 1478 O O . LEU A 1 193 ? 3.800 -10.931 -12.922 1.00 97.25 193 LEU A O 1
ATOM 1482 N N . ARG A 1 194 ? 2.345 -10.425 -11.287 1.00 94.81 194 ARG A N 1
ATOM 1483 C CA . ARG A 1 194 ? 2.669 -11.586 -10.462 1.00 94.81 194 ARG A CA 1
ATOM 1484 C C . ARG A 1 194 ? 2.270 -12.876 -11.186 1.00 94.81 194 ARG A C 1
ATOM 1486 O O . ARG A 1 194 ? 1.171 -12.986 -11.732 1.00 94.81 194 ARG A O 1
ATOM 1493 N N . LYS A 1 195 ? 3.159 -13.873 -11.202 1.00 91.38 195 LYS A N 1
ATOM 1494 C CA . LYS A 1 195 ? 2.813 -15.214 -11.692 1.00 91.38 195 LYS A CA 1
ATOM 1495 C C . LYS A 1 195 ? 1.933 -15.935 -10.658 1.00 91.38 195 LYS A C 1
ATOM 1497 O O . LYS A 1 195 ? 2.211 -15.809 -9.462 1.00 91.38 195 LYS A O 1
ATOM 1502 N N . PRO A 1 196 ? 0.906 -16.691 -11.090 1.00 78.81 196 PRO A N 1
ATOM 1503 C CA . PRO A 1 196 ? 0.160 -17.567 -10.193 1.00 78.81 196 PRO A CA 1
ATOM 1504 C C . PRO A 1 196 ? 1.117 -18.507 -9.455 1.00 78.81 196 PRO A C 1
ATOM 1506 O O . PRO A 1 196 ? 2.088 -18.978 -10.050 1.00 78.81 196 PRO A O 1
ATOM 1509 N N . THR A 1 197 ? 0.857 -18.709 -8.165 1.00 64.69 197 THR A N 1
ATOM 1510 C CA . THR A 1 197 ? 1.559 -19.686 -7.322 1.00 64.69 197 THR A CA 1
ATOM 1511 C C . THR A 1 197 ? 0.985 -21.074 -7.553 1.00 64.69 197 THR A C 1
ATOM 1513 O O . THR A 1 197 ? -0.256 -21.160 -7.699 1.00 64.69 197 THR A O 1
#

Secondary structure (DSSP, 8-state):
--S-EEEEEE-------PPP-----TT-B--HHHHS-TTT-TTEEEEEEEE-TT-------S-EEETTEEEEEEEEE-TTS-HHHHHHHHHTT--EEE-SSSS--HHHHHHHHHHHH---EEEE---HHHHHHHHHTT--SEEEEEE-S-----TTPPPSS--PPPPTTPPPPPEEEEEEEE-TTS-EEEEEEEPP-

Radius of gyration: 18.05 Å; chains: 1; bounding box: 48×42×45 Å

InterPro domains:
  IPR002734 Bacterial bifunctional deaminase-reductase, C-terminal [PF01872] (4-185)
  IPR024072 Dihydrofolate reductase-like domain superfamily [G3DSA:3.40.430.10] (1-195)
  IPR024072 Dihydrofolate reductase-like domain superfamily [SSF53597] (44-194)
  IPR050765 Riboflavin Biosynthesis HTP Reductase [PTHR38011] (41-196)

Sequence (197 aa):
LTGSETLMAGSRRSAIRTVEKGPRTTGDFLPDDVTGAVGERVDWKGWHAVVDSKGRIPWETREETFWGKAWHPLVLASNDTPSGYLATLRQKMIPYLVTGSGQVDLGWSMAKLHTKLGINSIASLGGSRLNGALLRAGLFDEVSVVLVPMLAGGEMTPTSFECRDLELNEMPVALRLLSSEVQDDGSVWLRYLRKPT

pLDDT: mean 82.36, std 20.22, range [26.62, 98.44]